Protein AF-A0A7V9N120-F1 (afdb_monomer_lite)

Foldseek 3Di:
DAEDADAPCNCVLQVLKDFPWFDDADAPALEKEAAQVLVLPDPQQDQQHWDDFQVGTGGYGTYIYRPDPCSNYMYDHRVVNCVRVVHDDDQKDKDFDPDPPCQVVVQVVQVVDPVFPKDKFFPVVVVCVVCVVVVVVVVVVVVVVVVVVVVVVVVVVVVVVVVVCVVCVVVVVVVVVVPDDPVVVVVVVVVVVVVVVVVVVVVVVVVVVVVVVVVVVVVVVSVVVVVVVVVVVVVVVVPDPDDDPDDDDDDDDDDDDDDDDDDDTTMMMIGGPD

Sequence (274 aa):
TTMRGVGPKALKVRPELKIVSGRMFQPGRREMVVGILAHAHDRDMKVGDNVAMPDGAWPIVGVFTTGDVLESQVLGDADTVMTATHKKNFNSVLVRLASYNSLATFKNALSANPALAVSVERHNDWYKRFSAGFSGFLTAIAYVIGGILAVGALFGCLNTMYAAVSTRAREIATLRALGFGAFPVAVSVMLEAALLSVAGGIVGRCHRLAAVRWSGAAVRQQHLSSHHFRRRHRSWHRLGVCRRPGGRVGTVHQGRATTCGGCAQGHLIVLGQH

Secondary structure (DSSP, 8-state):
-EEEEE-TTHHHH-TT-EEEEE-PPPTTSS-EEEEHHHHHH-TT-STT-EEEETTEEEEEEEEEE-SSGGGGEEEEEHHHHHHHTT--S-SEEEEE-SSGGGHHHHHHHHHT-TT--EEEEEHHHHHHHHHHHHHHHHHHHHHHHHHHHHHHHHHHHHHHHHHHHHHHHHHHHHHHHTT--SHHHHHHHHHHHHHHHHHHHHHHHHHHHHHHHHHHHHHHHHHHHHHHHHHHHHHHTTS------S--------------------EEEEEE--

Radius of gyration: 31.29 Å; chains: 1; bounding box: 65×63×94 Å

pLDDT: mean 75.54, std 21.49, range [23.08, 97.5]

Structure (mmCIF, N/CA/C/O backbone):
data_AF-A0A7V9N120-F1
#
_entry.id   AF-A0A7V9N120-F1
#
loop_
_atom_site.group_PDB
_atom_site.id
_atom_site.type_symbol
_atom_site.label_atom_id
_atom_site.label_alt_id
_atom_site.label_comp_id
_atom_site.label_asym_id
_atom_site.label_entity_id
_atom_site.label_seq_id
_atom_site.pdbx_PDB_ins_code
_atom_site.Cartn_x
_atom_site.Cartn_y
_atom_site.Cartn_z
_atom_site.occupancy
_atom_site.B_iso_or_equiv
_atom_site.auth_seq_id
_atom_site.auth_comp_id
_atom_site.auth_asym_id
_atom_site.auth_atom_id
_atom_site.pdbx_PDB_model_num
ATOM 1 N N . THR A 1 1 ? 4.554 -4.433 13.855 1.00 69.69 1 THR A N 1
ATOM 2 C CA . THR A 1 1 ? 3.095 -4.627 13.709 1.00 69.69 1 THR A CA 1
ATOM 3 C C . THR A 1 1 ? 2.347 -3.521 14.433 1.00 69.69 1 THR A C 1
ATOM 5 O O . THR A 1 1 ? 2.696 -3.221 15.567 1.00 69.69 1 THR A O 1
ATOM 8 N N . THR A 1 2 ? 1.385 -2.848 13.789 1.00 84.44 2 THR A N 1
ATOM 9 C CA . THR A 1 2 ? 0.614 -1.755 14.421 1.00 84.44 2 THR A CA 1
ATOM 10 C C . THR A 1 2 ? -0.601 -2.293 15.169 1.00 84.44 2 THR A C 1
ATOM 12 O O . THR A 1 2 ? -1.181 -3.304 14.776 1.00 84.44 2 THR A O 1
ATOM 15 N N . MET A 1 3 ? -1.024 -1.593 16.215 1.00 87.38 3 MET A N 1
ATOM 16 C CA . MET A 1 3 ? -2.112 -2.017 17.093 1.00 87.38 3 MET A CA 1
ATOM 17 C C . MET A 1 3 ? -3.314 -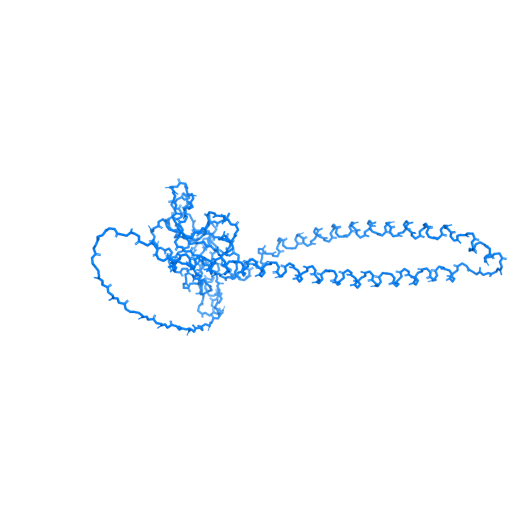1.095 16.980 1.00 87.38 3 MET A C 1
ATOM 19 O O . MET A 1 3 ? -3.168 0.122 16.845 1.00 87.38 3 MET A O 1
ATOM 23 N N . ARG A 1 4 ? -4.508 -1.679 17.057 1.00 89.69 4 ARG A N 1
ATOM 24 C CA . ARG A 1 4 ? -5.765 -0.952 16.952 1.00 89.69 4 ARG A CA 1
ATOM 25 C C . ARG A 1 4 ? -6.767 -1.446 17.987 1.00 89.69 4 ARG A C 1
ATOM 27 O O . ARG A 1 4 ? -7.150 -2.611 17.996 1.00 89.69 4 ARG A O 1
ATOM 34 N N . GLY A 1 5 ? -7.234 -0.514 18.809 1.00 89.69 5 GLY A N 1
ATOM 35 C CA . GLY A 1 5 ? -8.402 -0.707 19.655 1.00 89.69 5 GLY A CA 1
ATOM 36 C C . GLY A 1 5 ? -9.682 -0.658 18.822 1.00 89.69 5 GLY A C 1
ATOM 37 O O . GLY A 1 5 ? -9.858 0.244 17.999 1.00 89.69 5 GLY A O 1
ATOM 38 N N . VAL A 1 6 ? -10.571 -1.627 19.011 1.00 90.06 6 VAL A N 1
ATOM 39 C CA . VAL A 1 6 ? -11.872 -1.699 18.341 1.00 90.06 6 VAL A CA 1
ATOM 40 C C . VAL A 1 6 ? -12.990 -1.866 19.366 1.00 90.06 6 VAL A C 1
ATOM 42 O O . VAL A 1 6 ? -12.862 -2.601 20.339 1.00 90.06 6 VAL A O 1
ATOM 45 N N . GLY A 1 7 ? -14.101 -1.159 19.153 1.00 86.19 7 GLY A N 1
ATOM 46 C CA . GLY A 1 7 ? -15.255 -1.239 20.047 1.00 86.19 7 GLY A CA 1
ATOM 47 C C . GLY A 1 7 ? -16.050 -2.546 19.887 1.00 86.19 7 GLY A C 1
ATOM 48 O O . GLY A 1 7 ? -15.916 -3.246 18.877 1.00 86.19 7 GLY A O 1
ATOM 49 N N . PRO A 1 8 ? -16.984 -2.845 20.807 1.00 80.81 8 PRO A N 1
ATOM 50 C CA . PRO A 1 8 ? -17.733 -4.109 20.836 1.00 80.81 8 PRO A CA 1
ATOM 51 C C . PRO A 1 8 ? -18.615 -4.337 19.597 1.00 80.81 8 PRO A C 1
ATOM 53 O O . PRO A 1 8 ? -18.951 -5.468 19.248 1.00 80.81 8 PRO A O 1
ATOM 56 N N . LYS A 1 9 ? -18.989 -3.265 18.886 1.00 83.00 9 LYS A N 1
ATOM 57 C CA . LYS A 1 9 ? -19.788 -3.329 17.651 1.00 83.00 9 LYS A CA 1
ATOM 58 C C . LYS A 1 9 ? -18.941 -3.481 16.379 1.00 83.00 9 LYS A C 1
ATOM 60 O O . LYS A 1 9 ? -19.512 -3.486 15.291 1.00 83.00 9 LYS A O 1
ATOM 65 N N . ALA A 1 10 ? -17.618 -3.638 16.476 1.00 81.19 10 ALA A N 1
ATOM 66 C CA . ALA A 1 10 ? -16.729 -3.679 15.312 1.00 81.19 10 ALA A CA 1
ATOM 67 C C . ALA A 1 10 ? -17.075 -4.793 14.309 1.00 81.19 10 ALA A C 1
ATOM 69 O O . ALA A 1 10 ? -17.120 -4.525 13.113 1.00 81.19 10 ALA A O 1
ATOM 70 N N . LEU A 1 11 ? -17.422 -5.995 14.783 1.00 80.75 11 LEU A N 1
ATOM 71 C CA . LEU A 1 11 ? -17.878 -7.113 13.938 1.00 80.75 11 LEU A CA 1
ATOM 72 C C . LEU A 1 11 ? -19.181 -6.804 13.185 1.00 80.75 11 LEU A C 1
ATOM 74 O O . LEU A 1 11 ? -19.368 -7.234 12.053 1.00 80.75 11 LEU A O 1
ATOM 78 N N . LYS A 1 12 ? -20.094 -6.042 13.803 1.00 82.25 12 LYS A N 1
ATOM 79 C CA . LYS A 1 12 ? -21.348 -5.627 13.152 1.00 82.25 12 LYS A CA 1
ATOM 80 C C . LYS A 1 12 ? -21.101 -4.551 12.110 1.00 82.25 12 LYS A C 1
ATOM 82 O O . LYS A 1 12 ? -21.822 -4.496 11.120 1.00 82.25 12 LYS A O 1
ATOM 87 N N . VAL A 1 13 ? -20.126 -3.681 12.361 1.00 83.00 13 VAL A N 1
ATOM 88 C CA . VAL A 1 13 ? -19.758 -2.630 11.420 1.00 83.00 13 VAL A CA 1
ATOM 89 C C . VAL A 1 13 ? -18.940 -3.202 10.278 1.00 83.00 13 VAL A C 1
ATOM 91 O O . VAL A 1 13 ? -19.148 -2.706 9.197 1.00 83.00 13 VAL A O 1
ATOM 94 N N . ARG A 1 14 ? -18.097 -4.225 10.461 1.00 82.69 14 ARG A N 1
ATOM 95 C CA . ARG A 1 14 ? -17.240 -4.821 9.416 1.00 82.69 14 ARG A CA 1
ATOM 96 C C . ARG A 1 14 ? -17.524 -6.320 9.234 1.00 82.69 14 ARG A C 1
ATOM 98 O O . ARG A 1 14 ? -16.851 -7.137 9.869 1.00 82.69 14 ARG A O 1
ATOM 105 N N . PRO A 1 15 ? -18.498 -6.707 8.391 1.00 81.25 15 PRO A N 1
ATOM 106 C CA . PRO A 1 15 ? -18.837 -8.114 8.169 1.00 81.25 15 PRO A CA 1
ATOM 107 C C . PRO A 1 15 ? -17.725 -8.905 7.456 1.00 81.25 15 PRO A C 1
ATOM 109 O O . PRO A 1 15 ? -17.753 -10.136 7.445 1.00 81.25 15 PRO A O 1
ATOM 112 N N . GLU A 1 16 ? -16.738 -8.226 6.865 1.00 84.38 16 GLU A N 1
ATOM 113 C CA . GLU A 1 16 ? -15.571 -8.858 6.246 1.00 84.38 16 GLU A CA 1
ATOM 114 C C . GLU A 1 16 ? -14.610 -9.452 7.284 1.00 84.38 16 GLU A C 1
ATOM 116 O O . GLU A 1 16 ? -13.829 -10.340 6.945 1.00 84.38 16 GLU A O 1
ATOM 121 N N . LEU A 1 17 ? -14.670 -8.996 8.544 1.00 88.06 17 LEU A N 1
ATOM 122 C CA . LEU A 1 17 ? -13.816 -9.490 9.620 1.00 88.06 17 LEU A CA 1
ATOM 123 C C . LEU A 1 17 ? -14.245 -10.898 10.031 1.00 88.06 17 LEU A C 1
ATOM 125 O O . LEU A 1 17 ? -15.280 -11.099 10.667 1.00 88.06 17 LEU A O 1
ATOM 129 N N . LYS A 1 18 ? -13.410 -11.881 9.695 1.00 88.50 18 LYS A N 1
ATOM 130 C CA . LYS A 1 18 ? -13.639 -13.298 9.995 1.00 88.50 18 LYS A CA 1
ATOM 131 C C . LYS A 1 18 ? -12.506 -13.851 10.840 1.00 88.50 18 LYS A C 1
ATOM 133 O O . LYS A 1 18 ? -11.336 -13.618 10.554 1.00 88.50 18 LYS A O 1
ATOM 138 N N . ILE A 1 19 ? -12.850 -14.635 11.857 1.00 89.44 19 ILE A N 1
ATOM 139 C CA . ILE A 1 19 ? -11.864 -15.347 12.675 1.00 89.44 19 ILE A CA 1
ATOM 140 C C . ILE A 1 19 ? -11.466 -16.642 11.965 1.00 89.44 19 ILE A C 1
ATOM 142 O O . ILE A 1 19 ? -12.310 -17.473 11.640 1.00 89.44 19 ILE A O 1
ATOM 146 N N . VAL A 1 20 ? -10.168 -16.804 11.717 1.00 87.62 20 VAL A N 1
ATOM 147 C CA . VAL A 1 20 ? -9.568 -17.969 11.047 1.00 87.62 20 VAL A CA 1
ATOM 148 C C . VAL A 1 20 ? -9.111 -19.018 12.062 1.00 87.62 20 VAL A C 1
ATOM 150 O O . VAL A 1 20 ? -9.088 -20.216 11.766 1.00 87.62 20 VAL A O 1
ATOM 153 N N . SER A 1 21 ? -8.684 -18.583 13.249 1.00 85.56 21 SER A N 1
ATOM 154 C CA . SER A 1 21 ? -8.182 -19.459 14.310 1.00 85.56 21 SER A CA 1
ATOM 155 C C . SER A 1 21 ? -8.447 -18.866 15.687 1.00 85.56 21 SER A C 1
ATOM 157 O O . SER A 1 21 ? -8.388 -17.651 15.849 1.00 85.56 21 SER A O 1
ATOM 159 N N . GLY A 1 22 ? -8.673 -19.721 16.684 1.00 89.19 22 GLY A N 1
ATOM 160 C CA . GLY A 1 22 ? -8.945 -19.295 18.055 1.00 89.19 22 GLY A CA 1
ATOM 161 C C . GLY A 1 22 ? -10.328 -18.663 18.202 1.00 89.19 22 GLY A C 1
ATOM 162 O O . GLY A 1 22 ? -11.300 -19.137 17.612 1.00 89.19 22 GLY A O 1
ATOM 163 N N . ARG A 1 23 ? -10.414 -17.607 19.009 1.00 90.19 23 ARG A N 1
ATOM 164 C CA . ARG A 1 23 ? -11.659 -16.887 19.305 1.00 90.19 23 ARG A CA 1
ATOM 165 C C . ARG A 1 23 ? -11.470 -15.380 19.190 1.00 90.19 23 ARG A C 1
ATOM 167 O O . ARG A 1 23 ? -10.347 -14.888 19.151 1.00 90.19 23 ARG A O 1
ATOM 174 N N . MET A 1 24 ? -12.582 -14.651 19.169 1.00 89.31 24 MET A N 1
ATOM 175 C CA . MET A 1 24 ? -12.549 -13.200 19.330 1.00 89.31 24 MET A CA 1
ATOM 176 C C . MET A 1 24 ? -12.128 -12.834 20.764 1.00 89.31 24 MET A C 1
ATOM 178 O O . MET A 1 24 ? -12.425 -13.577 21.711 1.00 89.31 24 MET A O 1
ATOM 182 N N . PHE A 1 25 ? -11.440 -11.700 20.920 1.00 89.69 25 PHE A N 1
ATOM 183 C CA . PHE A 1 25 ? -11.159 -11.123 22.236 1.00 89.69 25 PHE A CA 1
ATOM 184 C C . PHE A 1 25 ? -12.473 -10.773 22.950 1.00 89.69 25 PHE A C 1
ATOM 186 O O . PHE A 1 25 ? -13.484 -10.466 22.310 1.00 89.69 25 PHE A O 1
ATOM 193 N N . GLN A 1 26 ? -12.466 -10.844 24.279 1.00 89.38 26 GLN A N 1
ATOM 194 C CA . GLN A 1 26 ? -13.597 -10.402 25.096 1.00 89.38 26 GLN A CA 1
ATOM 195 C C . GLN A 1 26 ? -13.403 -8.936 25.513 1.00 89.38 26 GLN A C 1
ATOM 197 O O . GLN A 1 26 ? -12.309 -8.593 25.967 1.00 89.38 26 GLN A O 1
ATOM 202 N N . PRO A 1 27 ? -14.435 -8.078 25.395 1.00 87.00 27 PRO A N 1
ATOM 203 C CA . PRO A 1 27 ? -14.363 -6.698 25.873 1.00 87.00 27 PRO A CA 1
ATOM 204 C C . PRO A 1 27 ? -13.964 -6.629 27.352 1.00 87.00 27 PRO A C 1
ATOM 206 O O . PRO A 1 27 ? -14.392 -7.468 28.148 1.00 87.00 27 PRO A O 1
ATOM 209 N N . GLY A 1 28 ? -13.132 -5.651 27.718 1.00 85.25 28 GLY A N 1
ATOM 210 C CA . GLY A 1 28 ? -12.646 -5.473 29.091 1.00 85.25 28 GLY A CA 1
ATOM 211 C C . GLY A 1 28 ? -11.576 -6.470 29.557 1.00 85.25 28 GLY A C 1
ATOM 212 O O . GLY A 1 28 ? -11.096 -6.356 30.684 1.00 85.25 28 GLY A O 1
ATOM 213 N N . ARG A 1 29 ? -11.164 -7.438 28.725 1.00 87.94 29 ARG A N 1
ATOM 214 C CA . ARG A 1 29 ? -10.014 -8.310 29.010 1.00 87.94 29 ARG A CA 1
ATOM 215 C C . ARG A 1 29 ? -8.786 -7.861 28.226 1.00 87.94 29 ARG A C 1
ATOM 217 O O . ARG A 1 29 ? -8.898 -7.389 27.099 1.00 87.94 29 ARG A O 1
ATOM 224 N N . ARG A 1 30 ? -7.605 -8.095 28.802 1.00 91.25 30 ARG A N 1
ATOM 225 C CA . ARG A 1 30 ? -6.289 -7.891 28.170 1.00 91.25 30 ARG A CA 1
ATOM 226 C C . ARG A 1 30 ? -5.996 -8.972 27.125 1.00 91.25 30 ARG A C 1
ATOM 228 O O . ARG A 1 30 ? -5.050 -9.735 27.253 1.00 91.25 30 ARG A O 1
ATOM 235 N N . GLU A 1 31 ? -6.865 -9.105 26.133 1.00 92.31 31 GLU A N 1
ATOM 236 C CA . GLU A 1 31 ? -6.791 -10.135 25.099 1.00 92.31 31 GLU A CA 1
ATOM 237 C C . GLU A 1 31 ? -6.689 -9.495 23.718 1.00 92.31 31 GLU A C 1
ATOM 239 O O . GLU A 1 31 ? -7.308 -8.464 23.448 1.00 92.31 31 GLU A O 1
ATOM 244 N N . MET A 1 32 ? -5.938 -10.138 22.825 1.00 92.56 32 MET A N 1
ATOM 245 C CA . MET A 1 32 ? -5.704 -9.628 21.478 1.00 92.56 32 MET A CA 1
ATOM 246 C C . MET A 1 32 ? -5.956 -10.664 20.392 1.00 92.56 32 MET A C 1
ATOM 248 O O . MET A 1 32 ? -5.822 -11.867 20.598 1.00 92.56 32 MET A O 1
ATOM 252 N N . VAL A 1 33 ? -6.299 -10.193 19.199 1.00 92.94 33 VAL A N 1
ATOM 253 C CA . VAL A 1 33 ? -6.457 -11.019 18.000 1.00 92.94 33 VAL A CA 1
ATOM 254 C C . VAL A 1 33 ? -5.570 -10.438 16.908 1.00 92.94 33 VAL A C 1
ATOM 256 O O . VAL A 1 33 ? -5.583 -9.236 16.657 1.00 92.94 33 VAL A O 1
ATOM 259 N N . VAL A 1 34 ? -4.790 -11.285 16.251 1.00 93.12 34 VAL A N 1
ATOM 260 C CA . VAL A 1 34 ? -3.782 -10.867 15.271 1.00 93.12 34 VAL A CA 1
ATOM 261 C C . VAL A 1 34 ? -4.297 -11.066 13.847 1.00 93.12 34 VAL A C 1
ATOM 263 O O . VAL A 1 34 ? -5.003 -12.031 13.564 1.00 93.12 34 VAL A O 1
ATOM 266 N N . GLY A 1 35 ? -3.974 -10.164 12.926 1.00 91.25 35 GLY A N 1
ATOM 267 C CA . GLY A 1 35 ? -4.312 -10.347 11.517 1.00 91.25 35 GLY A CA 1
ATOM 268 C C . GLY A 1 35 ? -3.454 -11.429 10.847 1.00 91.25 35 GLY A C 1
ATOM 269 O O . GLY A 1 35 ? -2.326 -11.698 11.255 1.00 91.25 35 GLY A O 1
ATOM 270 N N . ILE A 1 36 ? -3.971 -12.076 9.803 1.00 89.19 36 ILE A N 1
ATOM 271 C CA . ILE A 1 36 ? -3.278 -13.198 9.148 1.00 89.19 36 ILE A CA 1
ATOM 272 C C . ILE A 1 36 ? -1.901 -12.828 8.565 1.00 89.19 36 ILE A C 1
ATOM 274 O O . ILE A 1 36 ? -1.001 -13.666 8.589 1.00 89.19 36 ILE A O 1
ATOM 278 N N . LEU A 1 37 ? -1.702 -11.587 8.102 1.00 85.75 37 LEU A N 1
ATOM 279 C CA . LEU A 1 37 ? -0.399 -11.124 7.610 1.00 85.75 37 LEU A CA 1
ATOM 280 C C . LEU A 1 37 ? 0.577 -10.875 8.762 1.00 85.75 37 LEU A C 1
ATOM 282 O O . LEU A 1 37 ? 1.734 -11.273 8.668 1.00 85.75 37 LEU A O 1
ATOM 286 N N . ALA A 1 38 ? 0.113 -10.285 9.867 1.00 85.00 38 ALA A N 1
ATOM 287 C CA . ALA A 1 38 ? 0.928 -10.117 11.071 1.00 85.00 38 ALA A CA 1
ATOM 288 C C . ALA A 1 38 ? 1.336 -11.474 11.676 1.00 85.00 38 ALA A C 1
ATOM 290 O O . ALA A 1 38 ? 2.489 -11.669 12.047 1.00 85.00 38 ALA A O 1
ATOM 291 N N . HIS A 1 39 ? 0.417 -12.442 11.682 1.00 84.50 39 HIS A N 1
ATOM 292 C CA . HIS A 1 39 ? 0.675 -13.819 12.106 1.00 84.50 39 HIS A CA 1
ATOM 293 C C . HIS A 1 39 ? 1.694 -14.546 11.213 1.00 84.50 39 HIS A C 1
ATOM 295 O O . HIS A 1 39 ? 2.428 -15.410 11.687 1.00 84.50 39 HIS A O 1
ATOM 301 N N . ALA A 1 40 ? 1.712 -14.242 9.912 1.00 82.31 40 ALA A N 1
ATOM 302 C CA . ALA A 1 40 ? 2.619 -14.873 8.957 1.00 82.31 40 ALA A CA 1
ATOM 303 C C . ALA A 1 40 ? 4.025 -14.252 8.958 1.00 82.31 40 ALA A C 1
ATOM 305 O O . ALA A 1 40 ? 4.989 -14.946 8.637 1.00 82.31 40 ALA A O 1
ATOM 306 N N . HIS A 1 41 ? 4.134 -12.961 9.276 1.00 79.06 41 HIS A N 1
ATOM 307 C CA . HIS A 1 41 ? 5.392 -12.220 9.217 1.00 79.06 41 HIS A CA 1
ATOM 308 C C . HIS A 1 41 ? 6.255 -12.410 10.473 1.00 79.06 41 HIS A C 1
ATOM 310 O O . HIS A 1 41 ? 7.469 -12.577 10.360 1.00 79.06 41 HIS A O 1
ATOM 316 N N . ASP A 1 42 ? 5.638 -12.433 11.657 1.00 73.75 42 ASP A N 1
ATOM 317 C CA . ASP A 1 42 ? 6.357 -12.448 12.933 1.00 73.75 42 ASP A CA 1
ATOM 318 C C . ASP A 1 42 ? 6.290 -13.830 13.607 1.00 73.75 42 ASP A C 1
ATOM 320 O O . ASP A 1 42 ? 5.248 -14.490 13.635 1.00 73.75 42 ASP A O 1
ATOM 324 N N . ARG A 1 43 ? 7.414 -14.287 14.182 1.00 69.19 43 ARG A N 1
ATOM 325 C CA . ARG A 1 43 ? 7.491 -15.603 14.847 1.00 69.19 43 ARG A CA 1
ATOM 326 C C . ARG A 1 43 ? 6.706 -15.670 16.163 1.00 69.19 43 ARG A C 1
ATOM 328 O O . ARG A 1 43 ? 6.243 -16.765 16.490 1.00 69.19 43 ARG A O 1
ATOM 335 N N . ASP A 1 44 ? 6.513 -14.522 16.814 1.00 79.44 44 ASP A N 1
ATOM 336 C CA . ASP A 1 44 ? 5.948 -14.361 18.167 1.00 79.44 44 ASP A CA 1
ATOM 337 C C . ASP A 1 44 ? 4.515 -13.790 18.149 1.00 79.44 44 ASP A C 1
ATOM 339 O O . ASP A 1 44 ? 4.105 -13.021 19.016 1.00 79.44 44 ASP A O 1
ATOM 343 N N . MET A 1 45 ? 3.759 -14.110 17.096 1.00 82.81 45 MET A N 1
ATOM 344 C CA . MET A 1 45 ? 2.405 -13.599 16.849 1.00 82.81 45 MET A CA 1
ATOM 345 C C . MET A 1 45 ? 1.392 -14.737 16.643 1.00 82.81 45 MET A C 1
ATOM 347 O O . MET A 1 45 ? 0.470 -14.654 15.820 1.00 82.81 45 MET A O 1
ATOM 351 N N . LYS A 1 46 ? 1.570 -15.855 17.352 1.00 86.75 46 LYS A N 1
ATOM 352 C CA . LYS A 1 46 ? 0.677 -17.018 17.287 1.00 86.75 46 LYS A CA 1
ATOM 353 C C . LYS A 1 46 ? -0.343 -16.985 18.414 1.00 86.75 46 LYS A C 1
ATOM 355 O O . LYS A 1 46 ? -0.196 -16.298 19.416 1.00 86.75 46 LYS A O 1
ATOM 360 N N . VAL A 1 47 ? -1.413 -17.758 18.239 1.00 88.19 47 VAL A N 1
ATOM 361 C CA . VAL A 1 47 ? -2.411 -17.940 19.298 1.00 88.19 47 VAL A CA 1
ATOM 362 C C . VAL A 1 47 ? -1.739 -18.613 20.494 1.00 88.19 47 VAL A C 1
ATOM 364 O O . VAL A 1 47 ? -1.203 -19.709 20.346 1.00 88.19 47 VAL A O 1
ATOM 367 N N . GLY A 1 48 ? -1.801 -17.966 21.655 1.00 86.94 48 GLY A N 1
ATOM 368 C CA . GLY A 1 48 ? -1.127 -18.374 22.887 1.00 86.94 48 GLY A CA 1
ATOM 369 C C . GLY A 1 48 ? 0.134 -17.569 23.212 1.00 86.94 48 GLY A C 1
ATOM 370 O O . GLY A 1 48 ? 0.541 -17.572 24.371 1.00 86.94 48 GLY A O 1
ATOM 371 N N . ASP A 1 49 ? 0.708 -16.855 22.242 1.00 89.31 49 ASP A N 1
ATOM 372 C CA . ASP A 1 49 ? 1.831 -15.950 22.494 1.00 89.31 49 ASP A CA 1
ATOM 373 C C . ASP A 1 49 ? 1.333 -14.662 23.163 1.00 89.31 49 ASP A C 1
ATOM 375 O O . ASP A 1 49 ? 0.139 -14.346 23.128 1.00 89.31 49 ASP A O 1
ATOM 379 N N . ASN A 1 50 ? 2.247 -13.901 23.764 1.00 90.19 50 ASN A N 1
ATOM 380 C CA . ASN A 1 50 ? 1.913 -12.647 24.430 1.00 90.19 50 ASN A CA 1
ATOM 381 C C . ASN A 1 50 ? 2.531 -11.451 23.705 1.00 90.19 50 ASN A C 1
ATOM 383 O O . ASN A 1 50 ? 3.720 -11.443 23.399 1.00 90.19 50 ASN A O 1
ATOM 387 N N . VAL A 1 51 ? 1.736 -10.402 23.512 1.00 88.25 51 VAL A N 1
ATOM 388 C CA . VAL A 1 51 ? 2.198 -9.100 23.025 1.00 88.25 51 VAL A CA 1
ATOM 389 C C . VAL A 1 51 ? 2.615 -8.252 24.222 1.00 88.25 51 VAL A C 1
ATOM 391 O O . VAL A 1 51 ? 1.845 -8.090 25.168 1.00 88.25 51 VAL A O 1
ATOM 394 N N . ALA A 1 52 ? 3.823 -7.695 24.188 1.00 88.12 52 ALA A N 1
ATOM 395 C CA . ALA A 1 52 ? 4.285 -6.774 25.219 1.00 88.12 52 ALA A CA 1
ATOM 396 C C . ALA A 1 52 ? 3.547 -5.426 25.116 1.00 88.12 52 ALA A C 1
ATOM 398 O O . ALA A 1 52 ? 3.631 -4.746 24.092 1.00 88.12 52 ALA A O 1
ATOM 399 N N . MET A 1 53 ? 2.843 -5.042 26.183 1.00 88.06 53 MET A N 1
ATOM 400 C CA . MET A 1 53 ? 2.238 -3.719 26.369 1.00 88.06 53 MET A CA 1
ATOM 401 C C . MET A 1 53 ? 2.964 -2.937 27.460 1.00 88.06 53 MET A C 1
ATOM 403 O O . MET A 1 53 ? 3.613 -3.548 28.313 1.00 88.06 53 MET A O 1
ATOM 407 N N . PRO A 1 54 ? 2.784 -1.603 27.513 1.00 86.12 54 PRO A N 1
ATOM 408 C CA . PRO A 1 54 ? 3.261 -0.795 28.633 1.00 86.12 54 PRO A CA 1
ATOM 409 C C . PRO A 1 54 ? 2.737 -1.267 29.999 1.00 86.12 54 PRO A C 1
ATOM 411 O O . PRO A 1 54 ? 3.424 -1.114 31.002 1.00 86.12 54 PRO A O 1
ATOM 414 N N . ASP A 1 55 ? 1.538 -1.858 30.044 1.00 86.44 55 ASP A N 1
ATOM 415 C CA . ASP A 1 55 ? 0.876 -2.313 31.272 1.00 86.44 55 ASP A CA 1
ATOM 416 C C . ASP A 1 55 ? 1.009 -3.827 31.543 1.00 86.44 55 ASP A C 1
ATOM 418 O O . ASP A 1 55 ? 0.414 -4.334 32.499 1.00 86.44 55 ASP A O 1
ATOM 422 N N . GLY A 1 56 ? 1.767 -4.559 30.716 1.00 87.94 56 GLY A N 1
ATOM 423 C CA . GLY A 1 56 ? 2.037 -5.988 30.887 1.00 87.94 56 GLY A CA 1
ATOM 424 C C . GLY A 1 56 ? 1.940 -6.817 29.604 1.00 87.94 56 GLY A C 1
ATOM 425 O O . GLY A 1 56 ? 1.718 -6.313 28.510 1.00 87.94 56 GLY A O 1
ATOM 426 N N . ALA A 1 57 ? 2.117 -8.130 29.720 1.00 90.75 57 ALA A N 1
ATOM 427 C CA . ALA A 1 57 ? 2.030 -9.045 28.583 1.00 90.75 57 ALA A CA 1
ATOM 428 C C . ALA A 1 57 ? 0.565 -9.440 28.308 1.00 90.75 57 ALA A C 1
ATOM 430 O O . ALA A 1 57 ? -0.135 -9.882 29.220 1.00 90.75 57 ALA A O 1
ATOM 431 N N . TRP A 1 58 ? 0.093 -9.270 27.069 1.00 93.69 58 TRP A N 1
ATOM 432 C CA . TRP A 1 58 ? -1.296 -9.539 26.673 1.00 93.69 58 TRP A CA 1
ATOM 433 C C . TRP A 1 58 ? -1.389 -10.765 25.758 1.00 93.69 58 TRP A C 1
ATOM 435 O O . TRP A 1 58 ? -0.800 -10.744 24.675 1.00 93.69 58 TRP A O 1
ATOM 445 N N . PRO A 1 59 ? -2.141 -11.816 26.129 1.00 93.56 59 PRO A N 1
ATOM 446 C CA . PRO A 1 59 ? -2.262 -13.018 25.313 1.00 93.56 59 PRO A CA 1
ATOM 447 C C . PRO A 1 59 ? -3.009 -12.799 23.996 1.00 93.56 59 PRO A C 1
ATOM 449 O O . PRO A 1 59 ? -4.065 -12.158 23.929 1.00 93.56 59 PRO A O 1
ATOM 452 N N . ILE A 1 60 ? -2.498 -13.443 22.951 1.00 93.69 60 ILE A N 1
ATOM 453 C CA . ILE A 1 60 ? -3.136 -13.554 21.644 1.00 93.69 60 ILE A CA 1
ATOM 454 C C . ILE A 1 60 ? -4.108 -14.734 21.669 1.00 93.69 60 ILE A C 1
ATOM 456 O O . ILE A 1 60 ? -3.714 -15.894 21.781 1.00 93.69 60 ILE A O 1
ATOM 460 N N . VAL A 1 61 ? -5.400 -14.457 21.517 1.00 93.50 61 VAL A N 1
ATOM 461 C CA . VAL A 1 61 ? -6.480 -15.453 21.619 1.00 93.50 61 VAL A CA 1
ATOM 462 C C . VAL A 1 61 ? -7.031 -15.907 20.268 1.00 93.50 61 VAL A C 1
ATOM 464 O O . VAL A 1 61 ? -7.784 -16.884 20.204 1.00 93.50 61 VAL A O 1
ATOM 467 N N . GLY A 1 62 ? -6.650 -15.245 19.174 1.00 91.12 62 GLY A N 1
ATOM 468 C CA . GLY A 1 62 ? -7.123 -15.614 17.846 1.00 91.12 62 GLY A CA 1
ATOM 469 C C . GLY A 1 62 ? -6.391 -14.942 16.693 1.00 91.12 62 GLY A C 1
ATOM 470 O O . GLY A 1 62 ? -5.578 -14.039 16.881 1.00 91.12 62 GLY A O 1
ATOM 471 N N . VAL A 1 63 ? -6.719 -15.398 15.484 1.00 92.00 63 VAL A N 1
ATOM 472 C CA . VAL A 1 63 ? -6.244 -14.838 14.215 1.00 92.00 63 VAL A CA 1
ATOM 473 C C . VAL A 1 63 ? -7.437 -14.481 13.339 1.00 92.00 63 VAL A C 1
ATOM 475 O O . VAL A 1 63 ? -8.334 -15.312 13.174 1.00 92.00 63 VAL A O 1
ATOM 478 N N . PHE A 1 64 ? -7.442 -13.287 12.746 1.00 91.75 64 PHE A N 1
ATOM 479 C CA . PHE A 1 64 ? -8.507 -12.813 11.860 1.00 91.75 64 PHE A CA 1
ATOM 480 C C . PHE A 1 64 ? -8.017 -12.526 10.432 1.00 91.75 64 PHE A C 1
ATOM 482 O O . PHE A 1 64 ? -6.830 -12.328 10.180 1.00 91.75 64 PHE A O 1
ATOM 489 N N . THR A 1 65 ? -8.959 -12.498 9.494 1.00 90.75 65 THR A N 1
ATOM 490 C CA . THR A 1 65 ? -8.779 -12.078 8.098 1.00 90.75 65 THR A CA 1
ATOM 491 C C . THR A 1 65 ? -9.862 -11.065 7.741 1.00 90.75 65 THR A C 1
ATOM 493 O O . THR A 1 65 ? -10.987 -11.151 8.240 1.00 90.75 65 THR A O 1
ATOM 496 N N . THR A 1 66 ? -9.504 -10.089 6.914 1.00 86.06 66 THR A N 1
ATOM 497 C CA . THR A 1 66 ? -10.391 -9.008 6.449 1.00 86.06 66 THR A CA 1
ATOM 498 C C . THR A 1 66 ? -10.240 -8.731 4.953 1.00 86.06 66 THR A C 1
ATOM 500 O O . THR A 1 66 ? -11.098 -8.063 4.390 1.00 86.06 66 THR A O 1
ATOM 503 N N . GLY A 1 67 ? -9.176 -9.218 4.301 1.00 82.00 67 GLY A N 1
ATOM 504 C CA . GLY A 1 67 ? -8.863 -8.922 2.898 1.00 82.00 67 GLY A CA 1
ATOM 505 C C . GLY A 1 67 ? -8.388 -7.486 2.635 1.00 82.00 67 GLY A C 1
ATOM 506 O O . GLY A 1 67 ? -8.402 -7.041 1.493 1.00 82.00 67 GLY A O 1
ATOM 507 N N . ASP A 1 68 ? -7.989 -6.760 3.681 1.00 81.69 68 ASP A N 1
ATOM 508 C CA . ASP A 1 68 ? -7.553 -5.357 3.645 1.00 81.69 68 ASP A CA 1
ATOM 509 C C . ASP A 1 68 ? -6.343 -5.166 4.584 1.00 81.69 68 ASP A C 1
ATOM 511 O O . ASP A 1 68 ? -5.965 -6.076 5.323 1.00 81.69 68 ASP A O 1
ATOM 515 N N . VAL A 1 69 ? -5.765 -3.965 4.620 1.00 81.50 69 VAL A N 1
ATOM 516 C CA . VAL A 1 69 ? -4.604 -3.540 5.424 1.00 81.50 69 VAL A CA 1
ATOM 517 C C . VAL A 1 69 ? -4.724 -3.788 6.933 1.00 81.50 69 VAL A C 1
ATOM 519 O O . VAL A 1 69 ? -3.760 -3.617 7.674 1.00 81.50 69 VAL A O 1
ATOM 522 N N . LEU A 1 70 ? -5.900 -4.167 7.431 1.00 85.06 70 LEU A N 1
ATOM 523 C CA . LEU A 1 70 ? -6.089 -4.615 8.812 1.00 85.06 70 LEU A CA 1
ATOM 524 C C . LEU A 1 70 ? -5.405 -5.953 9.099 1.00 85.06 70 LEU A C 1
ATOM 526 O O . LEU A 1 70 ? -5.073 -6.217 10.249 1.00 85.06 70 LEU A O 1
ATOM 530 N N . GLU A 1 71 ? -5.129 -6.773 8.086 1.00 88.12 71 GLU A N 1
ATOM 531 C CA . GLU A 1 71 ? -4.498 -8.083 8.278 1.00 88.12 71 GLU A CA 1
ATOM 532 C C . GLU A 1 71 ? -3.056 -8.006 8.795 1.00 88.12 71 GLU A C 1
ATOM 534 O O . GLU A 1 71 ? -2.543 -8.995 9.318 1.00 88.12 71 GLU A O 1
ATOM 539 N N . SER A 1 72 ? -2.401 -6.850 8.684 1.00 88.12 72 SER A N 1
ATOM 540 C CA . SER A 1 72 ? -1.077 -6.587 9.260 1.00 88.12 72 SER A CA 1
ATOM 541 C C . SER A 1 72 ? -1.139 -5.950 10.656 1.00 88.12 72 SER A C 1
ATOM 543 O O . SER A 1 72 ? -0.119 -5.485 11.166 1.00 88.12 72 SER A O 1
ATOM 545 N N . GLN A 1 73 ? -2.320 -5.902 11.282 1.00 89.75 73 GLN A N 1
ATOM 546 C CA . GLN A 1 73 ? -2.544 -5.235 12.566 1.00 89.75 73 GLN A CA 1
ATOM 547 C C . GLN A 1 73 ? -2.949 -6.227 13.660 1.00 89.75 73 GLN A C 1
ATOM 549 O O . GLN A 1 73 ? -3.468 -7.313 13.390 1.00 89.75 73 GLN A O 1
ATOM 554 N N . VAL A 1 74 ? -2.740 -5.821 14.912 1.00 91.69 74 VAL A N 1
ATOM 555 C CA . VAL A 1 74 ? -3.290 -6.500 16.092 1.00 91.69 74 VAL A CA 1
ATOM 556 C C . VAL A 1 74 ? -4.510 -5.734 16.586 1.00 91.69 74 VAL A C 1
ATOM 558 O O . VAL A 1 74 ? -4.466 -4.509 16.722 1.00 91.69 74 VAL A O 1
ATOM 561 N N . LEU A 1 75 ? -5.596 -6.454 16.846 1.00 91.81 75 LEU A N 1
ATOM 562 C CA . LEU A 1 75 ? -6.847 -5.918 17.361 1.00 91.81 75 LEU A CA 1
ATOM 563 C C . LEU A 1 75 ? -7.012 -6.271 18.835 1.00 91.81 75 LEU A C 1
ATOM 565 O O . LEU A 1 75 ? -6.848 -7.426 19.223 1.00 91.81 75 LEU A O 1
ATOM 569 N N . GLY A 1 76 ? -7.392 -5.280 19.628 1.00 92.25 76 GLY A N 1
ATOM 570 C CA . GLY A 1 76 ? -7.827 -5.456 21.009 1.00 92.25 76 GLY A CA 1
ATOM 571 C C . GLY A 1 76 ? -9.060 -4.616 21.292 1.00 92.25 76 GLY A C 1
ATOM 572 O O . GLY A 1 76 ? -9.523 -3.854 20.438 1.00 92.25 76 GLY A O 1
ATOM 573 N N . ASP A 1 77 ? -9.585 -4.743 22.500 1.00 92.06 77 ASP A N 1
ATOM 574 C CA . ASP A 1 77 ? -10.692 -3.917 22.957 1.00 92.06 77 ASP A CA 1
ATOM 575 C C . ASP A 1 77 ? -10.260 -2.444 23.092 1.00 92.06 77 ASP A C 1
ATOM 577 O O . ASP A 1 77 ? -9.151 -2.134 23.532 1.00 92.06 77 ASP A O 1
ATOM 581 N N . ALA A 1 78 ? -11.101 -1.521 22.619 1.00 91.06 78 ALA A N 1
ATOM 582 C CA . ALA A 1 78 ? -10.706 -0.119 22.502 1.00 91.06 78 ALA A CA 1
ATOM 583 C C . ALA A 1 78 ? -10.411 0.534 23.854 1.00 91.06 78 ALA A C 1
ATOM 585 O O . ALA A 1 78 ? -9.412 1.241 23.968 1.00 91.06 78 ALA A O 1
ATOM 586 N N . ASP A 1 79 ? -11.238 0.268 24.863 1.00 90.06 79 ASP A N 1
ATOM 587 C CA . ASP A 1 79 ? -11.119 0.906 26.171 1.00 90.06 79 ASP A CA 1
ATOM 588 C C . ASP A 1 79 ? -9.862 0.417 26.894 1.00 90.06 79 ASP A C 1
ATOM 590 O O . ASP A 1 79 ? -9.037 1.222 27.325 1.00 90.06 79 ASP A O 1
ATOM 594 N N . THR A 1 80 ? -9.639 -0.899 26.913 1.00 90.69 80 THR A N 1
ATOM 595 C CA . THR A 1 80 ? -8.415 -1.483 27.483 1.00 90.69 80 THR A CA 1
ATOM 596 C C . THR A 1 80 ? -7.148 -1.010 26.766 1.00 90.69 80 THR A C 1
ATOM 598 O O . THR A 1 80 ? -6.177 -0.644 27.430 1.00 90.69 80 THR A O 1
ATOM 601 N N . VAL A 1 81 ? -7.131 -0.969 25.425 1.00 89.88 81 VAL A N 1
ATOM 602 C CA . VAL A 1 81 ? -5.961 -0.492 24.658 1.00 89.88 81 VAL A CA 1
ATOM 603 C C . VAL A 1 81 ? -5.691 0.992 24.918 1.00 89.88 81 VAL A C 1
ATOM 605 O O . VAL A 1 81 ? -4.533 1.399 25.032 1.00 89.88 81 VAL A O 1
ATOM 608 N N . MET A 1 82 ? -6.730 1.819 25.038 1.00 90.69 82 MET A N 1
ATOM 609 C CA . MET A 1 82 ? -6.574 3.235 25.378 1.00 90.69 82 MET A CA 1
ATOM 610 C C . MET A 1 82 ? -5.985 3.419 26.776 1.00 90.69 82 MET A C 1
ATOM 612 O O . MET A 1 82 ? -5.040 4.192 26.929 1.00 90.69 82 MET A O 1
ATOM 616 N N . THR A 1 83 ? -6.467 2.668 27.772 1.00 89.38 83 THR A N 1
ATOM 617 C CA . THR A 1 83 ? -5.914 2.705 29.134 1.00 89.38 83 THR A CA 1
ATOM 618 C C . THR A 1 83 ? -4.440 2.299 29.153 1.00 89.38 83 THR A C 1
ATOM 620 O O . THR A 1 83 ? -3.618 3.023 29.719 1.00 89.38 83 THR A O 1
ATOM 623 N N . ALA A 1 84 ? -4.089 1.200 28.480 1.00 88.31 84 ALA A N 1
ATOM 624 C CA . ALA A 1 84 ? -2.720 0.685 28.418 1.00 88.31 84 ALA A CA 1
ATOM 625 C C . ALA A 1 84 ? -1.747 1.605 27.669 1.00 88.31 84 ALA A C 1
ATOM 627 O O . ALA A 1 84 ? -0.563 1.646 27.984 1.00 88.31 84 ALA A O 1
ATOM 628 N N . THR A 1 85 ? -2.239 2.355 26.679 1.00 87.56 85 THR A N 1
ATOM 629 C CA . THR A 1 85 ? -1.429 3.308 25.897 1.00 87.56 85 THR A CA 1
ATOM 630 C C . THR A 1 85 ? -1.533 4.750 26.396 1.00 87.56 85 THR A C 1
ATOM 632 O O . THR A 1 85 ? -1.004 5.655 25.752 1.00 87.56 85 THR A O 1
ATOM 635 N N . HIS A 1 86 ? -2.218 4.973 27.524 1.00 88.06 86 HIS A N 1
ATOM 636 C CA . HIS A 1 86 ? -2.484 6.290 28.112 1.00 88.06 86 HIS A CA 1
ATOM 637 C C . HIS A 1 86 ? -3.123 7.295 27.135 1.00 88.06 86 HIS A C 1
ATOM 639 O O . HIS A 1 86 ? -2.887 8.502 27.207 1.00 88.06 86 HIS A O 1
ATOM 645 N N . LYS A 1 87 ? -3.960 6.803 26.214 1.00 85.69 87 LYS A N 1
ATOM 646 C CA . LYS A 1 87 ? -4.708 7.628 25.258 1.00 85.69 87 LYS A CA 1
ATOM 647 C C . LYS A 1 87 ? -6.097 7.946 25.796 1.00 85.69 87 LYS A C 1
ATOM 649 O O . LYS A 1 87 ? -6.747 7.091 26.383 1.00 85.69 87 LYS A O 1
ATOM 654 N N . LYS A 1 88 ? -6.553 9.182 25.573 1.00 82.75 88 LYS A N 1
ATOM 655 C CA . LYS A 1 88 ? -7.859 9.675 26.052 1.00 82.75 88 LYS A CA 1
ATOM 656 C C . LYS A 1 88 ? -8.911 9.827 24.948 1.00 82.75 88 LYS A C 1
ATOM 658 O O . LYS A 1 88 ? -10.097 9.827 25.252 1.00 82.75 88 LYS A O 1
ATOM 663 N N . ASN A 1 89 ? -8.484 9.916 23.686 1.00 84.25 89 ASN A N 1
ATOM 664 C CA . ASN A 1 89 ? -9.360 10.214 22.553 1.00 84.25 89 ASN A CA 1
ATOM 665 C C . ASN A 1 89 ? -9.393 9.066 21.538 1.00 84.25 89 ASN A C 1
ATOM 667 O O . ASN A 1 89 ? -8.374 8.426 21.252 1.00 84.25 89 ASN A O 1
ATOM 671 N N . PHE A 1 90 ? -10.560 8.862 20.926 1.00 83.75 90 PHE A N 1
ATOM 672 C CA . PHE A 1 90 ? -10.709 7.991 19.764 1.00 83.75 90 PHE A CA 1
ATOM 673 C C . PHE A 1 90 ? -10.246 8.715 18.497 1.00 83.75 90 PHE A C 1
ATOM 675 O O . PHE A 1 90 ? -10.740 9.788 18.174 1.00 83.75 90 PHE A O 1
ATOM 682 N N . ASN A 1 91 ? -9.355 8.085 17.729 1.00 83.94 91 ASN A N 1
ATOM 683 C CA . ASN A 1 91 ? -8.869 8.648 16.462 1.00 83.94 91 ASN A CA 1
ATOM 684 C C . ASN A 1 91 ? -9.950 8.624 15.359 1.00 83.94 91 ASN A C 1
ATOM 686 O O . ASN A 1 91 ? -10.074 9.528 14.538 1.00 83.94 91 ASN A O 1
ATOM 690 N N . SER A 1 92 ? -10.757 7.561 15.321 1.00 83.50 92 SER A N 1
ATOM 691 C CA . SER A 1 92 ? -11.766 7.379 14.277 1.00 83.50 92 SER A CA 1
ATOM 692 C C . SER A 1 92 ? -12.916 6.506 14.758 1.00 83.50 92 SER A C 1
ATOM 694 O O . SER A 1 92 ? -12.679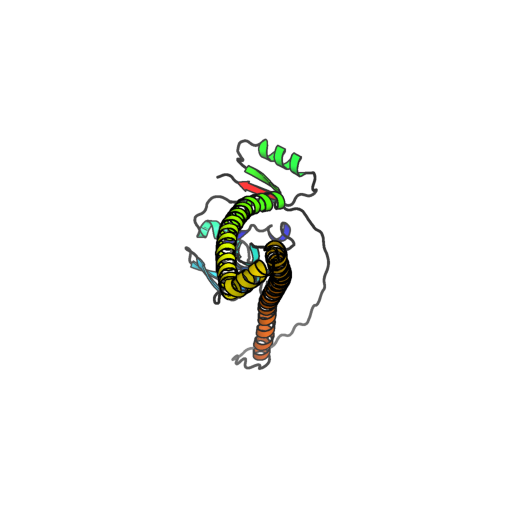 5.439 15.329 1.00 83.50 92 SER A O 1
ATOM 696 N N . VAL A 1 93 ? -14.141 6.896 14.433 1.00 85.94 93 VAL A N 1
ATOM 697 C CA . VAL A 1 93 ? -15.360 6.127 14.672 1.00 85.94 93 VAL A CA 1
ATOM 698 C C . VAL A 1 93 ? -15.892 5.640 13.332 1.00 85.94 93 VAL A C 1
ATOM 700 O O . VAL A 1 93 ? -16.161 6.434 12.439 1.00 85.94 93 VAL A O 1
ATOM 703 N N . LEU A 1 94 ? -16.055 4.327 13.172 1.00 85.38 94 LEU A N 1
ATOM 704 C CA . LEU A 1 94 ? -16.696 3.782 11.978 1.00 85.38 94 LEU A CA 1
ATOM 705 C C . LEU A 1 94 ? -18.180 3.550 12.216 1.00 85.38 94 LEU A C 1
ATOM 707 O O . LEU A 1 94 ? -18.574 2.916 13.195 1.00 85.38 94 LEU A O 1
ATOM 711 N N . VAL A 1 95 ? -18.990 4.018 11.273 1.00 86.19 95 VAL A N 1
ATOM 712 C CA . VAL A 1 95 ? -20.444 3.868 11.294 1.00 86.19 95 VAL A CA 1
ATOM 713 C C . VAL A 1 95 ? -20.883 3.210 9.993 1.00 86.19 95 VAL A C 1
ATOM 715 O O . VAL A 1 95 ? -20.351 3.489 8.920 1.00 86.19 95 VAL A O 1
ATOM 718 N N . ARG A 1 96 ? -21.856 2.306 10.079 1.00 84.81 96 ARG A N 1
ATOM 719 C CA . ARG A 1 96 ? -22.492 1.711 8.905 1.00 84.81 96 ARG A CA 1
ATOM 720 C C . ARG A 1 96 ? -23.822 2.413 8.668 1.00 84.81 96 ARG A C 1
ATOM 722 O O . ARG A 1 96 ? -24.675 2.405 9.553 1.00 84.81 96 ARG A O 1
ATOM 729 N N . LEU A 1 97 ? -23.978 3.021 7.497 1.00 84.06 97 LEU A N 1
ATOM 730 C CA . LEU A 1 97 ? -25.224 3.676 7.106 1.00 84.06 97 LEU A CA 1
ATOM 731 C C . LEU A 1 97 ? -26.251 2.632 6.650 1.00 84.06 97 LEU A C 1
ATOM 733 O O . LEU A 1 97 ? -25.885 1.592 6.104 1.00 84.06 97 LEU A O 1
ATOM 737 N N . ALA A 1 98 ? -27.536 2.919 6.869 1.00 83.62 98 ALA A N 1
ATOM 738 C CA . ALA A 1 98 ? -28.628 2.067 6.395 1.00 83.62 98 ALA A CA 1
ATOM 739 C C . ALA A 1 98 ? -28.811 2.157 4.869 1.00 83.62 98 ALA A C 1
ATOM 741 O O . ALA A 1 98 ? -29.166 1.171 4.232 1.00 83.62 98 ALA A O 1
ATOM 742 N N . SER A 1 99 ? -28.540 3.328 4.283 1.00 80.56 99 SER A N 1
ATOM 743 C CA . SER A 1 99 ? -28.631 3.583 2.845 1.00 80.56 99 SER A CA 1
ATOM 744 C C . SER A 1 99 ? -27.454 4.434 2.369 1.00 80.56 99 SER A C 1
ATOM 746 O O . SER A 1 99 ? -26.876 5.208 3.129 1.00 80.56 99 SER A O 1
ATOM 748 N N . TYR A 1 100 ? -27.100 4.309 1.091 1.00 76.38 100 TYR A N 1
ATOM 749 C CA . TYR A 1 100 ? -26.010 5.069 0.479 1.00 76.38 100 TYR A CA 1
ATOM 750 C C . TYR A 1 100 ? -26.276 6.587 0.473 1.00 76.38 100 TYR A C 1
ATOM 752 O O . TYR A 1 100 ? -25.357 7.381 0.675 1.00 76.38 100 TYR A O 1
ATOM 760 N N . ASN A 1 101 ? -27.540 6.993 0.308 1.00 82.44 101 ASN A N 1
ATOM 761 C CA . ASN A 1 101 ? -27.928 8.400 0.156 1.00 82.44 101 ASN A CA 1
ATOM 762 C C . ASN A 1 101 ? -28.069 9.153 1.489 1.00 82.44 101 ASN A C 1
ATOM 764 O O . ASN A 1 101 ? -28.115 10.380 1.495 1.00 82.44 101 ASN A O 1
ATOM 768 N N . SER A 1 102 ? -28.090 8.457 2.632 1.00 83.44 102 SER A N 1
ATOM 769 C CA . SER A 1 102 ? -28.290 9.092 3.945 1.00 83.44 102 SER A CA 1
ATOM 770 C C . SER A 1 102 ? -27.048 9.814 4.483 1.00 83.44 102 SER A C 1
ATOM 772 O O . SER A 1 102 ? -27.066 10.327 5.600 1.00 83.44 102 SER A O 1
ATOM 774 N N . LEU A 1 103 ? -25.951 9.847 3.719 1.00 83.62 103 LEU A N 1
ATOM 775 C CA . LEU A 1 103 ? -24.701 10.475 4.139 1.00 83.62 103 LEU A CA 1
ATOM 776 C C . LEU A 1 103 ? -24.843 11.982 4.348 1.00 83.62 103 LEU A C 1
ATOM 778 O O . LEU A 1 103 ? -24.336 12.498 5.339 1.00 83.62 103 LEU A O 1
ATOM 782 N N . ALA A 1 104 ? -25.521 12.682 3.434 1.00 84.06 104 ALA A N 1
ATOM 783 C CA . ALA A 1 104 ? -25.673 14.134 3.517 1.00 84.06 104 ALA A CA 1
ATOM 784 C C . ALA A 1 104 ? -26.461 14.532 4.773 1.00 84.06 104 ALA A C 1
ATOM 786 O O . ALA A 1 104 ? -26.021 15.382 5.541 1.00 84.06 104 ALA A O 1
ATOM 787 N N . THR A 1 105 ? -27.571 13.838 5.036 1.00 85.81 105 THR A N 1
ATOM 788 C CA . THR A 1 105 ? -28.388 14.032 6.240 1.00 85.81 105 THR A CA 1
ATOM 789 C C . THR A 1 105 ? -27.592 13.751 7.512 1.00 85.81 105 THR A C 1
ATOM 791 O O . THR A 1 105 ? -27.642 14.536 8.453 1.00 85.81 105 THR A O 1
ATOM 794 N N . PHE A 1 106 ? -26.810 12.666 7.532 1.00 85.94 106 PHE A N 1
ATOM 795 C CA . PHE A 1 106 ? -25.977 12.312 8.681 1.00 85.94 106 PHE A CA 1
ATOM 796 C C . PHE A 1 106 ? -24.861 13.335 8.934 1.00 85.94 106 PHE A C 1
ATOM 798 O O . PHE A 1 106 ? -24.623 13.721 10.076 1.00 85.94 106 PHE A O 1
ATOM 805 N N . LYS A 1 107 ? -24.208 13.818 7.870 1.00 85.69 107 LYS A N 1
ATOM 806 C CA . LYS A 1 107 ? -23.194 14.873 7.956 1.00 85.69 107 LYS A CA 1
ATOM 807 C C . LYS A 1 107 ? -23.791 16.163 8.518 1.00 85.69 107 LYS A C 1
ATOM 809 O O . LYS A 1 107 ? -23.235 16.710 9.461 1.00 85.69 107 LYS A O 1
ATOM 814 N N . ASN A 1 108 ? -24.941 16.597 8.003 1.00 85.25 108 ASN A N 1
ATOM 815 C CA . ASN A 1 108 ? -25.615 17.807 8.479 1.00 85.25 108 ASN A CA 1
ATOM 816 C C . ASN A 1 108 ? -26.038 17.688 9.951 1.00 85.25 108 ASN A C 1
ATOM 818 O O . ASN A 1 108 ? -25.858 18.633 10.710 1.00 85.25 108 ASN A O 1
ATOM 822 N N . ALA A 1 109 ? -26.536 16.521 10.373 1.00 85.25 109 ALA A N 1
ATOM 823 C CA . ALA A 1 109 ? -26.910 16.278 11.766 1.00 85.25 109 ALA A CA 1
ATOM 824 C C . ALA A 1 109 ? -25.710 16.347 12.729 1.00 85.25 109 ALA A C 1
ATOM 826 O O . ALA A 1 109 ? -25.848 16.848 13.841 1.00 85.25 109 ALA A O 1
ATOM 827 N N . LEU A 1 110 ? -24.531 15.875 12.307 1.00 84.25 110 LEU A N 1
ATOM 828 C CA . LEU A 1 110 ? -23.308 15.956 13.112 1.00 84.25 110 LEU A CA 1
ATOM 829 C C . LEU A 1 110 ? -22.706 17.363 13.126 1.00 84.25 110 LEU A C 1
ATOM 831 O O . LEU A 1 110 ? -22.281 17.825 14.178 1.00 84.25 110 LEU A O 1
ATOM 835 N N . SER A 1 111 ? -22.710 18.060 11.988 1.00 80.69 111 SER A N 1
ATOM 836 C CA . SER A 1 111 ? -22.217 19.440 11.895 1.00 80.69 111 SER A CA 1
ATOM 837 C C . SER A 1 111 ? -23.104 20.451 12.628 1.00 80.69 111 SER A C 1
ATOM 839 O O . SER A 1 111 ? -22.640 21.542 12.940 1.00 80.69 111 SER A O 1
ATOM 841 N N . ALA A 1 112 ? -24.358 20.100 12.927 1.00 82.50 112 ALA A N 1
ATOM 842 C CA . ALA A 1 112 ? -25.262 20.935 13.714 1.00 82.50 112 ALA A CA 1
ATOM 843 C C . ALA A 1 112 ? -24.894 21.004 15.207 1.00 82.50 112 ALA A C 1
ATOM 845 O O . ALA A 1 112 ? -25.411 21.872 15.905 1.00 82.50 112 ALA A O 1
ATOM 846 N N . ASN A 1 113 ? -24.028 20.114 15.710 1.00 80.88 113 ASN A N 1
ATOM 847 C CA . ASN A 1 113 ? -23.580 20.130 17.100 1.00 80.88 113 ASN A CA 1
ATOM 848 C C . ASN A 1 113 ? -22.174 20.759 17.209 1.00 80.88 113 ASN A C 1
ATOM 850 O O . ASN A 1 113 ? -21.190 20.095 16.873 1.00 80.88 113 ASN A O 1
ATOM 854 N N . PRO A 1 114 ? -22.043 21.995 17.731 1.00 74.69 114 PRO A N 1
ATOM 855 C CA . PRO A 1 114 ? -20.756 22.688 17.839 1.00 74.69 114 PRO A CA 1
ATOM 856 C C . PRO A 1 114 ? -19.755 22.001 18.776 1.00 74.69 114 PRO A C 1
ATOM 858 O O . PRO A 1 114 ? -18.563 22.283 18.703 1.00 74.69 114 PRO A O 1
ATOM 861 N N . ALA A 1 115 ? -20.215 21.100 19.653 1.00 77.06 115 ALA A N 1
ATOM 862 C CA . ALA A 1 115 ? -19.348 20.344 20.555 1.00 77.06 115 ALA A CA 1
ATOM 863 C C . ALA A 1 115 ? -18.592 19.196 19.853 1.00 77.06 115 ALA A C 1
ATOM 865 O O . ALA A 1 115 ? -17.718 18.578 20.457 1.00 77.06 115 ALA A O 1
ATOM 866 N N . LEU A 1 116 ? -18.929 18.879 18.596 1.00 74.50 116 LEU A N 1
ATOM 867 C CA . LEU A 1 116 ? -18.337 17.786 17.825 1.00 74.50 116 LEU A CA 1
ATOM 868 C C . LEU A 1 116 ? -17.533 18.343 16.641 1.00 74.50 116 LEU A C 1
ATOM 870 O O . LEU A 1 116 ? -18.053 18.502 15.538 1.00 74.50 116 LEU A O 1
ATOM 874 N N . ALA A 1 117 ? -16.233 18.574 16.840 1.00 71.69 117 ALA A N 1
ATOM 875 C CA . ALA A 1 117 ? -15.291 18.849 15.752 1.00 71.69 117 ALA A CA 1
ATOM 876 C C . ALA A 1 117 ? -14.970 17.550 14.983 1.00 71.69 117 ALA A C 1
ATOM 878 O O . ALA A 1 117 ? -13.917 16.932 15.157 1.00 71.69 117 ALA A O 1
ATOM 879 N N . VAL A 1 118 ? -15.920 17.076 14.170 1.00 77.94 118 VAL A N 1
ATOM 880 C CA . VAL A 1 118 ? -15.797 15.808 13.436 1.00 77.94 118 VAL A CA 1
ATOM 881 C C . VAL A 1 118 ? -15.846 16.006 11.925 1.00 77.94 118 VAL A C 1
ATOM 883 O O . VAL A 1 118 ? -16.730 16.678 11.393 1.00 77.94 118 VAL A O 1
ATOM 886 N N . SER A 1 119 ? -14.919 15.365 11.210 1.00 79.88 119 SER A N 1
ATOM 887 C CA . SER A 1 119 ? -14.988 15.257 9.750 1.00 79.88 119 SER A CA 1
ATOM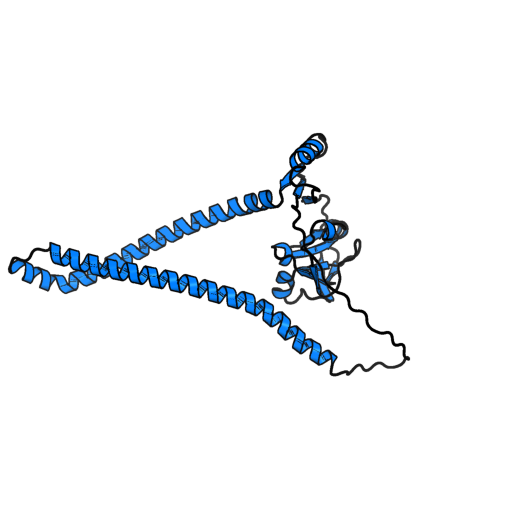 888 C C . SER A 1 119 ? -15.683 13.955 9.372 1.00 79.88 119 SER A C 1
ATOM 890 O O . SER A 1 119 ? -15.266 12.865 9.776 1.00 79.88 119 SER A O 1
ATOM 892 N N . VAL A 1 120 ? -16.761 14.070 8.600 1.00 83.56 120 VAL A N 1
ATOM 893 C CA . VAL A 1 120 ? -17.568 12.936 8.145 1.00 83.56 120 VAL A CA 1
ATOM 894 C C . VAL A 1 120 ? -17.250 12.659 6.682 1.00 83.56 120 VAL A C 1
ATOM 896 O O . VAL A 1 120 ? -17.621 13.438 5.800 1.00 83.56 120 VAL A O 1
ATOM 899 N N . GLU A 1 121 ? -16.596 11.529 6.422 1.00 84.12 121 GLU A N 1
ATOM 900 C CA . GLU A 1 121 ? -16.198 11.105 5.079 1.00 84.12 121 GLU A CA 1
ATOM 901 C C . GLU A 1 121 ? -16.539 9.622 4.842 1.00 84.12 121 GLU A C 1
ATOM 903 O O . GLU A 1 121 ? -16.605 8.799 5.762 1.00 84.12 121 GLU A O 1
ATOM 908 N N . ARG A 1 122 ? -16.757 9.241 3.577 1.00 85.62 122 ARG A N 1
ATOM 909 C CA . ARG A 1 122 ? -16.912 7.821 3.211 1.00 85.62 122 ARG A CA 1
ATOM 910 C C . ARG A 1 122 ? -15.601 7.090 3.407 1.00 85.62 122 ARG A C 1
ATOM 912 O O . ARG A 1 122 ? -14.550 7.619 3.063 1.00 85.62 122 ARG A O 1
ATOM 919 N N . HIS A 1 123 ? -15.669 5.834 3.853 1.00 82.56 123 HIS A N 1
ATOM 920 C CA . HIS A 1 123 ? -14.472 5.011 4.014 1.00 82.56 123 HIS A CA 1
ATOM 921 C C . HIS A 1 123 ? -13.666 4.913 2.709 1.00 82.56 123 HIS A C 1
ATOM 923 O O . HIS A 1 123 ? -12.450 5.079 2.727 1.00 82.56 123 HIS A O 1
ATOM 929 N N . ASN A 1 124 ? -14.353 4.745 1.573 1.00 81.56 124 ASN A N 1
ATOM 930 C CA . ASN A 1 124 ? -13.718 4.690 0.255 1.00 81.56 124 ASN A CA 1
ATOM 931 C C . ASN A 1 124 ? -13.093 6.026 -0.164 1.00 81.56 124 ASN A C 1
ATOM 933 O O . ASN A 1 124 ? -12.017 6.028 -0.755 1.00 81.56 124 ASN A O 1
ATOM 937 N N . ASP A 1 125 ? -13.749 7.150 0.126 1.00 83.94 125 ASP A N 1
ATOM 938 C CA . ASP A 1 125 ? -13.243 8.475 -0.251 1.00 83.94 125 ASP A CA 1
ATOM 939 C C . ASP A 1 125 ? -12.033 8.851 0.615 1.00 83.94 125 ASP A C 1
ATOM 941 O O . ASP A 1 125 ? -11.026 9.322 0.089 1.00 83.94 125 ASP A O 1
ATOM 945 N N . TRP A 1 126 ? -12.079 8.525 1.911 1.00 81.94 126 TRP A N 1
ATOM 946 C CA . TRP A 1 126 ? -10.946 8.653 2.826 1.00 81.94 126 TRP A CA 1
ATOM 947 C C . TRP A 1 126 ? -9.747 7.820 2.355 1.00 81.94 126 TRP A C 1
ATOM 949 O O . TRP A 1 126 ? -8.633 8.334 2.261 1.00 81.94 126 TRP A O 1
ATOM 959 N N . TYR A 1 127 ? -9.976 6.553 1.983 1.00 76.69 127 TYR A N 1
ATOM 960 C CA . TYR A 1 127 ? -8.916 5.672 1.485 1.00 76.69 127 TYR A CA 1
ATOM 961 C C . TYR A 1 127 ? -8.326 6.181 0.166 1.00 76.69 127 TYR A C 1
ATOM 963 O O . TYR A 1 127 ? -7.108 6.215 0.006 1.00 76.69 127 TYR A O 1
ATOM 971 N N . LYS A 1 128 ? -9.172 6.639 -0.768 1.00 81.56 128 LYS A N 1
ATOM 972 C CA . LYS A 1 128 ? -8.723 7.254 -2.024 1.00 81.56 128 LYS A CA 1
ATOM 973 C C . LYS A 1 128 ? -7.897 8.505 -1.769 1.00 81.56 128 LYS A C 1
ATOM 975 O O . LYS A 1 128 ? -6.844 8.636 -2.373 1.00 81.56 128 LYS A O 1
ATOM 980 N N . ARG A 1 129 ? -8.324 9.401 -0.876 1.00 81.56 129 ARG A N 1
ATOM 981 C CA . ARG A 1 129 ? -7.585 10.629 -0.542 1.00 81.56 129 ARG A CA 1
ATOM 982 C C . ARG A 1 129 ? -6.229 10.313 0.087 1.00 81.56 129 ARG A C 1
ATOM 984 O O . ARG A 1 129 ? -5.220 10.877 -0.330 1.00 81.56 129 ARG A O 1
ATOM 991 N N . PHE A 1 130 ? -6.209 9.390 1.049 1.00 76.25 130 PHE A N 1
ATOM 992 C CA . PHE A 1 130 ? -4.985 8.957 1.718 1.00 76.25 130 PHE A CA 1
ATOM 993 C C . PHE A 1 130 ? -4.015 8.279 0.739 1.00 76.25 130 PHE A C 1
ATOM 995 O O . PHE A 1 130 ? -2.832 8.611 0.694 1.00 76.25 130 PHE A O 1
ATOM 1002 N N . SER A 1 131 ? -4.525 7.382 -0.110 1.00 76.19 131 SER A N 1
ATOM 1003 C CA . SER A 1 131 ? -3.718 6.675 -1.104 1.00 76.19 131 SER A CA 1
ATOM 1004 C C . SER A 1 131 ? -3.282 7.571 -2.264 1.00 76.19 131 SER A C 1
ATOM 1006 O O . SER A 1 131 ? -2.178 7.388 -2.768 1.00 76.19 131 SER A O 1
ATOM 1008 N N . ALA A 1 132 ? -4.108 8.516 -2.719 1.00 79.12 132 ALA A N 1
ATOM 1009 C CA . ALA A 1 132 ? -3.827 9.326 -3.904 1.00 79.12 132 ALA A CA 1
ATOM 1010 C C . ALA A 1 132 ? -2.661 10.292 -3.683 1.00 79.12 132 ALA A C 1
ATOM 1012 O O . ALA A 1 132 ? -1.815 10.413 -4.565 1.00 79.12 132 ALA A O 1
ATOM 1013 N N . GLY A 1 133 ? -2.577 10.933 -2.510 1.00 77.19 133 GLY A N 1
ATOM 1014 C CA . GLY A 1 133 ? -1.475 11.852 -2.204 1.00 77.19 133 GLY A CA 1
ATOM 1015 C C . GLY A 1 133 ? -0.117 11.146 -2.225 1.00 77.19 133 GLY A C 1
ATOM 1016 O O . GLY A 1 133 ? 0.803 11.569 -2.922 1.00 77.19 133 GLY A O 1
ATOM 1017 N N . PHE A 1 134 ? -0.017 10.012 -1.527 1.00 80.62 134 PHE A N 1
ATOM 1018 C CA . PHE A 1 134 ? 1.223 9.240 -1.457 1.00 80.62 134 PHE A CA 1
ATOM 1019 C C . PHE A 1 134 ? 1.546 8.520 -2.775 1.00 80.62 134 PHE A C 1
ATOM 1021 O O . PHE A 1 134 ? 2.679 8.568 -3.250 1.00 80.62 134 PHE A O 1
ATOM 1028 N N . SER A 1 135 ? 0.547 7.903 -3.415 1.00 83.75 135 SER A N 1
ATOM 1029 C CA . SER A 1 135 ? 0.733 7.219 -4.700 1.00 83.75 135 SER A CA 1
ATOM 1030 C C . SER A 1 135 ? 1.119 8.189 -5.812 1.00 83.75 135 SER A C 1
ATOM 1032 O O . SER A 1 135 ? 1.954 7.842 -6.644 1.00 83.75 135 SER A O 1
ATOM 1034 N N . GLY A 1 136 ? 0.533 9.389 -5.846 1.00 86.12 136 GLY A N 1
ATOM 1035 C CA . GLY A 1 136 ? 0.869 10.418 -6.829 1.00 86.12 136 GLY A CA 1
ATOM 1036 C C . GLY A 1 136 ? 2.319 10.873 -6.692 1.00 86.12 136 GLY A C 1
ATOM 1037 O O . GLY A 1 136 ? 3.053 10.889 -7.678 1.00 86.12 136 GLY A O 1
ATOM 1038 N N . PHE A 1 137 ? 2.761 11.136 -5.461 1.00 89.25 137 PHE A N 1
ATOM 1039 C CA . PHE A 1 137 ? 4.148 11.492 -5.163 1.00 89.25 137 PHE A CA 1
ATOM 1040 C C . PHE A 1 137 ? 5.142 10.390 -5.562 1.00 89.25 137 PHE A C 1
ATOM 1042 O O . PHE A 1 137 ? 6.113 10.658 -6.270 1.00 89.25 137 PHE A O 1
ATOM 1049 N N . LEU A 1 138 ? 4.874 9.134 -5.183 1.00 91.00 138 LEU A N 1
ATOM 1050 C CA . LEU A 1 138 ? 5.718 8.000 -5.575 1.00 91.00 138 LEU A CA 1
ATOM 1051 C C . LEU A 1 138 ? 5.766 7.809 -7.091 1.00 91.00 138 LEU A C 1
ATOM 1053 O O . LEU A 1 138 ? 6.822 7.511 -7.645 1.00 91.00 138 LEU A O 1
ATOM 1057 N N . THR A 1 139 ? 4.633 8.001 -7.766 1.00 91.12 139 THR A N 1
ATOM 1058 C CA . THR A 1 139 ? 4.551 7.902 -9.226 1.00 91.12 139 THR A CA 1
ATOM 1059 C C . THR A 1 139 ? 5.378 9.000 -9.892 1.00 91.12 139 THR A C 1
ATOM 1061 O O . THR A 1 139 ? 6.109 8.716 -10.837 1.00 91.12 139 THR A O 1
ATOM 1064 N N . ALA A 1 140 ? 5.328 10.232 -9.380 1.00 93.31 140 ALA A N 1
ATOM 1065 C CA . ALA A 1 140 ? 6.132 11.338 -9.891 1.00 93.31 140 ALA A CA 1
ATOM 1066 C C . ALA A 1 140 ? 7.637 11.055 -9.758 1.00 93.31 140 ALA A C 1
ATOM 1068 O O . ALA A 1 140 ? 8.368 11.167 -10.740 1.00 93.31 140 ALA A O 1
ATOM 1069 N N . ILE A 1 141 ? 8.096 10.603 -8.586 1.00 95.62 141 ILE A N 1
ATOM 1070 C CA . ILE A 1 141 ? 9.502 10.216 -8.385 1.00 95.62 141 ILE A CA 1
ATOM 1071 C C . ILE A 1 141 ? 9.890 9.058 -9.305 1.00 95.62 141 ILE A C 1
ATOM 1073 O O . ILE A 1 141 ? 10.953 9.098 -9.924 1.00 95.62 141 ILE A O 1
ATOM 1077 N N . ALA A 1 142 ? 9.031 8.045 -9.435 1.00 93.75 142 ALA A N 1
ATOM 1078 C CA . ALA A 1 142 ? 9.283 6.920 -10.327 1.00 93.75 142 ALA A CA 1
ATOM 1079 C C . ALA A 1 142 ? 9.452 7.374 -11.786 1.00 93.75 142 ALA A C 1
ATOM 1081 O O . ALA A 1 142 ? 10.331 6.864 -12.478 1.00 93.75 142 ALA A O 1
ATOM 1082 N N . TYR A 1 143 ? 8.673 8.360 -12.244 1.00 95.75 143 TYR A N 1
ATOM 1083 C CA . TYR A 1 143 ? 8.843 8.948 -13.573 1.00 95.75 143 TYR A CA 1
ATOM 1084 C C . TYR A 1 143 ? 10.130 9.760 -13.709 1.00 95.75 143 TYR A C 1
ATOM 1086 O O . TYR A 1 143 ? 10.785 9.656 -14.741 1.00 95.75 143 TYR A O 1
ATOM 1094 N N . VAL A 1 144 ? 10.531 10.522 -12.688 1.00 97.50 144 VAL A N 1
ATOM 1095 C CA . VAL A 1 144 ? 11.796 11.277 -12.712 1.00 97.50 144 VAL A CA 1
ATOM 1096 C C . VAL A 1 144 ? 12.993 10.327 -12.785 1.00 97.50 144 VAL A C 1
ATOM 1098 O O . VAL A 1 144 ? 13.834 10.462 -13.671 1.00 97.50 144 VAL A O 1
ATOM 1101 N N . ILE A 1 145 ? 13.044 9.322 -11.905 1.00 97.19 145 ILE A N 1
ATOM 1102 C CA . ILE A 1 145 ? 14.109 8.308 -11.903 1.00 97.19 145 ILE A CA 1
ATOM 1103 C C . ILE A 1 145 ? 14.093 7.526 -13.219 1.00 97.19 145 ILE A C 1
ATOM 1105 O O . ILE A 1 145 ? 15.137 7.338 -13.841 1.00 97.19 145 ILE A O 1
ATOM 1109 N N . GLY A 1 146 ? 12.907 7.110 -13.673 1.00 96.19 146 GLY A N 1
ATOM 1110 C CA . GLY A 1 146 ? 12.732 6.438 -14.956 1.00 96.19 146 GLY A CA 1
ATOM 1111 C C . GLY A 1 146 ? 13.228 7.282 -16.130 1.00 96.19 146 GLY A C 1
ATOM 1112 O O . GLY A 1 146 ? 13.883 6.751 -17.021 1.00 96.19 146 GLY A O 1
ATOM 1113 N N . GLY A 1 147 ? 12.991 8.594 -16.104 1.00 97.12 147 GLY A N 1
ATOM 1114 C CA . GLY A 1 147 ? 13.483 9.539 -17.103 1.00 97.12 147 GLY A CA 1
ATOM 1115 C C . GLY A 1 147 ? 15.007 9.641 -17.116 1.00 97.12 147 GLY A C 1
ATOM 1116 O O . GLY A 1 147 ? 15.613 9.534 -18.178 1.00 97.12 147 GLY A O 1
ATOM 1117 N N . ILE A 1 148 ? 15.643 9.767 -15.948 1.00 97.44 148 ILE A N 1
ATOM 1118 C CA . ILE A 1 148 ? 17.112 9.810 -15.842 1.00 97.44 148 ILE A CA 1
ATOM 1119 C C . ILE A 1 148 ? 17.730 8.504 -16.360 1.00 97.44 148 ILE A C 1
ATOM 1121 O O . ILE A 1 148 ? 18.685 8.535 -17.135 1.00 97.44 148 ILE A O 1
ATOM 1125 N N . LEU A 1 149 ? 17.158 7.353 -15.989 1.00 96.81 149 LEU A N 1
ATOM 1126 C CA . LEU A 1 149 ? 17.605 6.050 -16.486 1.00 96.81 149 LEU A CA 1
ATOM 1127 C C . LEU A 1 149 ? 17.400 5.906 -17.998 1.00 96.81 149 LEU A C 1
ATOM 1129 O O . LEU A 1 149 ? 18.269 5.359 -18.672 1.00 96.81 149 LEU A O 1
ATOM 1133 N N . ALA A 1 150 ? 16.294 6.418 -18.543 1.00 95.06 150 ALA A N 1
ATOM 1134 C CA . ALA A 1 150 ? 16.040 6.410 -19.982 1.00 95.06 150 ALA A CA 1
ATOM 1135 C C . ALA A 1 150 ? 17.073 7.253 -20.745 1.00 95.06 150 ALA A C 1
ATOM 1137 O O . ALA A 1 150 ? 17.592 6.810 -21.768 1.00 95.06 150 ALA A O 1
ATOM 1138 N N . VAL A 1 151 ? 17.427 8.430 -20.223 1.00 96.88 151 VAL A N 1
ATOM 1139 C CA . VAL A 1 151 ? 18.482 9.278 -20.795 1.00 96.88 151 VAL A CA 1
ATOM 1140 C C . VAL A 1 151 ? 19.848 8.587 -20.707 1.00 96.88 151 VAL A C 1
ATOM 1142 O O . VAL A 1 151 ? 20.582 8.554 -21.693 1.00 96.88 151 VAL A O 1
ATOM 1145 N N . GLY A 1 152 ? 20.177 7.968 -19.570 1.00 96.75 152 GLY A N 1
ATOM 1146 C CA . GLY A 1 152 ? 21.410 7.187 -19.419 1.00 96.75 152 GLY A CA 1
ATOM 1147 C C . GLY A 1 152 ? 21.490 6.012 -20.400 1.00 96.75 152 GLY A C 1
ATOM 1148 O O . GLY A 1 152 ? 22.519 5.805 -21.044 1.00 96.75 152 GLY A O 1
ATOM 1149 N N . ALA A 1 153 ? 20.385 5.287 -20.580 1.00 93.00 153 ALA A N 1
ATOM 1150 C CA . ALA A 1 153 ? 20.285 4.213 -21.563 1.00 93.00 153 ALA A CA 1
ATOM 1151 C C . ALA A 1 153 ? 20.465 4.732 -22.997 1.00 93.00 153 ALA A C 1
ATOM 1153 O O . ALA A 1 153 ? 21.155 4.089 -23.787 1.00 93.00 153 ALA A O 1
ATOM 1154 N N . LEU A 1 154 ? 19.914 5.907 -23.325 1.00 93.00 154 LEU A N 1
ATOM 1155 C CA . LEU A 1 154 ? 20.094 6.539 -24.631 1.00 93.00 154 LEU A CA 1
ATOM 1156 C C . LEU A 1 154 ? 21.567 6.864 -24.901 1.00 93.00 154 LEU A C 1
ATOM 1158 O O . LEU A 1 154 ? 22.069 6.517 -25.966 1.00 93.00 154 LEU A O 1
ATOM 1162 N N . PHE A 1 155 ? 22.280 7.462 -23.942 1.00 95.38 155 PHE A N 1
ATOM 1163 C CA . PHE A 1 155 ? 23.717 7.724 -24.089 1.00 95.38 155 PHE A CA 1
ATOM 1164 C C . PHE A 1 155 ? 24.529 6.435 -24.262 1.00 95.38 155 PHE A C 1
ATOM 1166 O O . PHE A 1 155 ? 25.425 6.387 -25.105 1.00 95.38 155 PHE A O 1
ATOM 1173 N N . GLY A 1 156 ? 24.180 5.375 -23.528 1.00 92.94 156 GLY A N 1
ATOM 1174 C CA . GLY A 1 156 ? 24.776 4.051 -23.714 1.00 92.94 156 GLY A CA 1
ATOM 1175 C C . GLY A 1 156 ? 24.546 3.502 -25.125 1.00 92.94 156 GLY A C 1
ATOM 1176 O O . GLY A 1 156 ? 25.498 3.099 -25.793 1.00 92.94 156 GLY A O 1
ATOM 1177 N N . CYS A 1 157 ? 23.304 3.559 -25.613 1.00 89.56 157 CYS A N 1
ATOM 1178 C CA . CYS A 1 157 ? 22.945 3.119 -26.963 1.00 89.56 157 CYS A CA 1
ATOM 1179 C C . CYS A 1 157 ? 23.691 3.926 -28.033 1.00 89.56 157 CYS A C 1
ATOM 1181 O O . CYS A 1 157 ? 24.288 3.344 -28.940 1.00 89.56 157 CYS A O 1
ATOM 1183 N N . LEU A 1 158 ? 23.722 5.255 -27.899 1.00 89.69 158 LEU A N 1
ATOM 1184 C CA . LEU A 1 158 ? 24.449 6.132 -28.812 1.00 89.69 158 LEU A CA 1
ATOM 1185 C C . LEU A 1 158 ? 25.930 5.763 -28.855 1.00 89.69 158 LEU A C 1
ATOM 1187 O O . LEU A 1 158 ? 26.464 5.586 -29.943 1.00 89.69 158 LEU A O 1
ATOM 1191 N N . ASN A 1 159 ? 26.581 5.566 -27.706 1.00 92.88 159 ASN A N 1
ATOM 1192 C CA . ASN A 1 159 ? 27.991 5.174 -27.662 1.00 92.88 159 ASN A CA 1
ATOM 1193 C C . ASN A 1 159 ? 28.252 3.849 -28.401 1.00 92.88 159 ASN A C 1
ATOM 1195 O O . ASN A 1 159 ? 29.196 3.746 -29.185 1.00 92.88 159 ASN A O 1
ATOM 1199 N N . THR A 1 160 ? 27.386 2.847 -28.217 1.00 88.62 160 THR A N 1
ATOM 1200 C CA . THR A 1 160 ? 27.510 1.572 -28.945 1.00 88.62 160 THR A CA 1
ATOM 1201 C C . THR A 1 160 ? 27.289 1.731 -30.450 1.00 88.62 160 THR A C 1
ATOM 1203 O O . THR A 1 160 ? 28.022 1.142 -31.244 1.00 88.62 160 THR A O 1
ATOM 1206 N N . MET A 1 161 ? 26.340 2.576 -30.860 1.00 86.56 161 MET A N 1
ATOM 1207 C CA . MET A 1 161 ? 26.071 2.863 -32.268 1.00 86.56 161 MET A CA 1
ATOM 1208 C C . MET A 1 161 ? 27.231 3.630 -32.914 1.00 86.56 161 MET A C 1
ATOM 1210 O O . MET A 1 161 ? 27.651 3.283 -34.016 1.00 86.56 161 MET A O 1
ATOM 1214 N N . TYR A 1 162 ? 27.809 4.613 -32.217 1.00 87.12 162 TYR A N 1
ATOM 1215 C CA . TYR A 1 162 ? 29.004 5.325 -32.673 1.00 87.12 162 TYR A CA 1
ATOM 1216 C C . TYR A 1 162 ? 30.183 4.370 -32.890 1.00 87.12 162 TYR A C 1
ATOM 1218 O O . TYR A 1 162 ? 30.847 4.456 -33.923 1.00 87.12 162 TYR A O 1
ATOM 1226 N N . ALA A 1 163 ? 30.412 3.425 -31.972 1.00 87.44 163 ALA A N 1
ATOM 1227 C CA . ALA A 1 163 ? 31.442 2.398 -32.133 1.00 87.44 163 ALA A CA 1
ATOM 1228 C C . ALA A 1 163 ? 31.164 1.459 -33.329 1.00 87.44 163 ALA A C 1
ATOM 1230 O O . ALA A 1 163 ? 32.073 1.106 -34.083 1.00 87.44 163 ALA A O 1
ATOM 1231 N N . ALA A 1 164 ? 29.903 1.083 -33.555 1.00 83.25 164 ALA A N 1
ATOM 1232 C CA . ALA A 1 164 ? 29.518 0.254 -34.697 1.00 83.25 164 ALA A CA 1
ATOM 1233 C C . ALA A 1 164 ? 29.713 0.977 -36.045 1.00 83.25 164 ALA A C 1
ATOM 1235 O O . ALA A 1 164 ? 30.137 0.368 -37.025 1.00 83.25 164 ALA A O 1
ATOM 1236 N N . VAL A 1 165 ? 29.453 2.286 -36.101 1.00 81.19 165 VAL A N 1
ATOM 1237 C CA . VAL A 1 165 ? 29.663 3.089 -37.315 1.00 81.19 165 VAL A CA 1
ATOM 1238 C C . VAL A 1 165 ? 31.148 3.355 -37.555 1.00 81.19 165 VAL A C 1
ATOM 1240 O O . VAL A 1 165 ? 31.602 3.266 -38.695 1.00 81.19 165 VAL A O 1
ATOM 1243 N N . SER A 1 166 ? 31.929 3.644 -36.509 1.00 83.38 166 SER A N 1
ATOM 1244 C CA . SER A 1 166 ? 33.358 3.952 -36.656 1.00 83.38 166 SER A CA 1
ATOM 1245 C C . SER A 1 166 ? 34.156 2.770 -37.216 1.00 83.38 166 SER A C 1
ATOM 1247 O O . SER A 1 166 ? 35.049 2.966 -38.040 1.00 83.38 166 SER A O 1
ATOM 1249 N N . THR A 1 167 ? 33.788 1.540 -36.852 1.00 81.69 167 THR A N 1
ATOM 1250 C CA . THR A 1 167 ? 34.412 0.318 -37.387 1.00 81.69 167 THR A CA 1
ATOM 1251 C C . THR A 1 167 ? 34.135 0.107 -38.879 1.00 81.69 167 THR A C 1
ATOM 1253 O O . THR A 1 167 ? 35.017 -0.369 -39.591 1.00 81.69 167 THR A O 1
ATOM 1256 N N . ARG A 1 168 ? 32.972 0.544 -39.386 1.00 81.94 168 ARG A N 1
ATOM 1257 C CA . ARG A 1 168 ? 32.581 0.449 -40.810 1.00 81.94 168 ARG A CA 1
ATOM 1258 C C . ARG A 1 168 ? 32.837 1.728 -41.615 1.00 81.94 168 ARG A C 1
ATOM 1260 O O . ARG A 1 168 ? 32.577 1.777 -42.815 1.00 81.94 168 ARG A O 1
ATOM 1267 N N . ALA A 1 169 ? 33.390 2.770 -40.993 1.00 78.38 169 ALA A N 1
ATOM 1268 C CA . ALA A 1 169 ? 33.606 4.070 -41.630 1.00 78.38 169 ALA A CA 1
ATOM 1269 C C . ALA A 1 169 ? 34.507 3.993 -42.877 1.00 78.38 169 ALA A C 1
ATOM 1271 O O . ALA A 1 169 ? 34.292 4.731 -43.839 1.00 78.38 169 ALA A O 1
ATOM 1272 N N . ARG A 1 170 ? 35.482 3.071 -42.895 1.00 77.12 170 ARG A N 1
ATOM 1273 C CA . ARG A 1 170 ? 36.356 2.834 -44.059 1.00 77.12 170 ARG A CA 1
ATOM 1274 C C . ARG A 1 170 ? 35.600 2.266 -45.262 1.00 77.12 170 ARG A C 1
ATOM 1276 O O . ARG A 1 170 ? 35.842 2.711 -46.376 1.00 77.12 170 ARG A O 1
ATOM 1283 N N . GLU A 1 171 ? 34.662 1.351 -45.035 1.00 78.44 171 GLU A N 1
ATOM 1284 C CA . GLU A 1 171 ? 33.810 0.772 -46.086 1.00 78.44 171 GLU A CA 1
ATOM 1285 C C . GLU A 1 171 ? 32.839 1.820 -46.656 1.00 78.44 171 GLU A C 1
ATOM 1287 O O . GLU A 1 171 ? 32.596 1.884 -47.857 1.00 78.44 171 GLU A O 1
ATOM 1292 N N . ILE A 1 172 ? 32.330 2.715 -45.805 1.00 75.69 172 ILE A N 1
ATOM 1293 C CA . ILE A 1 172 ? 31.469 3.828 -46.230 1.00 75.69 172 ILE A CA 1
ATOM 1294 C C . ILE A 1 172 ? 32.266 4.852 -47.057 1.00 75.69 172 ILE A C 1
ATOM 1296 O O . ILE A 1 172 ? 31.752 5.399 -48.035 1.00 75.69 172 ILE A O 1
ATOM 1300 N N . ALA A 1 173 ? 33.526 5.107 -46.693 1.00 77.62 173 ALA A N 1
ATOM 1301 C CA . ALA A 1 173 ? 34.403 6.013 -47.431 1.00 77.62 173 ALA A CA 1
ATOM 1302 C C . ALA A 1 173 ? 34.742 5.483 -48.836 1.00 77.62 173 ALA A C 1
ATOM 1304 O O . ALA A 1 173 ? 34.715 6.256 -49.794 1.00 77.62 173 ALA A O 1
ATOM 1305 N N . THR A 1 174 ? 34.992 4.177 -48.988 1.00 79.50 174 THR A N 1
ATOM 1306 C CA . THR A 1 174 ? 35.238 3.564 -50.306 1.00 79.50 174 THR A CA 1
ATOM 1307 C C . THR A 1 174 ? 33.976 3.533 -51.169 1.00 79.50 174 THR A C 1
ATOM 1309 O O . THR A 1 174 ? 34.045 3.852 -52.353 1.00 79.50 174 THR A O 1
ATOM 1312 N N . LEU A 1 175 ? 32.803 3.259 -50.588 1.00 75.31 175 LEU A N 1
ATOM 1313 C CA . LEU A 1 175 ? 31.520 3.322 -51.303 1.00 75.31 175 LEU A CA 1
ATOM 1314 C C . LEU A 1 175 ? 31.181 4.741 -51.788 1.00 75.31 175 LEU A C 1
ATOM 1316 O O . LEU A 1 175 ? 30.679 4.908 -52.900 1.00 75.31 175 LEU A O 1
ATOM 1320 N N . ARG A 1 176 ? 31.508 5.776 -51.003 1.00 76.62 176 ARG A N 1
ATOM 1321 C CA . ARG A 1 176 ? 31.367 7.178 -51.437 1.00 76.62 176 ARG A CA 1
ATOM 1322 C C . ARG A 1 176 ? 32.329 7.551 -52.558 1.00 76.62 176 ARG A C 1
ATOM 1324 O O . ARG A 1 176 ? 31.941 8.322 -53.431 1.00 76.62 176 ARG A O 1
ATOM 1331 N N . ALA A 1 177 ? 33.544 6.999 -52.567 1.00 80.38 177 ALA A N 1
ATOM 1332 C CA . ALA A 1 177 ? 34.485 7.189 -53.673 1.00 80.38 177 ALA A CA 1
ATOM 1333 C C . ALA A 1 177 ? 33.966 6.581 -54.993 1.00 80.38 177 ALA A C 1
ATOM 1335 O O . ALA A 1 177 ? 34.300 7.075 -56.064 1.00 80.38 177 ALA A O 1
ATOM 1336 N N . LEU A 1 178 ? 33.098 5.565 -54.912 1.00 79.50 178 LEU A N 1
ATOM 1337 C CA . LEU A 1 178 ? 32.403 4.947 -56.050 1.00 79.50 178 LEU A CA 1
ATOM 1338 C C . LEU A 1 178 ? 31.077 5.644 -56.424 1.00 79.50 178 LEU A C 1
ATOM 1340 O O . LEU A 1 178 ? 30.380 5.184 -57.324 1.00 79.50 178 LEU A O 1
ATOM 1344 N N . GLY A 1 179 ? 30.717 6.747 -55.755 1.00 80.44 179 GLY A N 1
ATOM 1345 C CA . GLY A 1 179 ? 29.535 7.556 -56.077 1.00 80.44 179 GLY A CA 1
ATOM 1346 C C . GLY A 1 179 ? 28.257 7.212 -55.302 1.00 80.44 179 GLY A C 1
ATOM 1347 O O . GLY A 1 179 ? 27.222 7.833 -55.540 1.00 80.44 179 GLY A O 1
ATOM 1348 N N . PHE A 1 180 ? 28.295 6.277 -54.347 1.00 74.38 180 PHE A N 1
ATOM 1349 C CA . PHE A 1 180 ? 27.134 5.992 -53.497 1.00 74.38 180 PHE A CA 1
ATOM 1350 C C . PHE A 1 180 ? 26.944 7.063 -52.408 1.00 74.38 180 PHE A C 1
ATOM 1352 O O . PHE A 1 180 ? 27.895 7.512 -51.768 1.00 74.38 180 PHE A O 1
ATOM 1359 N N . GLY A 1 181 ? 25.69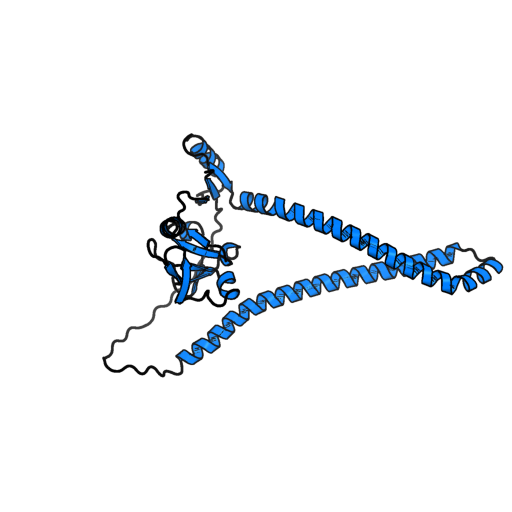4 7.474 -52.173 1.00 74.69 181 GLY A N 1
ATOM 1360 C CA . GLY A 1 181 ? 25.344 8.456 -51.141 1.00 74.69 181 GLY A CA 1
ATOM 1361 C C . GLY A 1 181 ? 25.445 7.899 -49.712 1.00 74.69 181 GLY A C 1
ATOM 1362 O O . GLY A 1 181 ? 25.308 6.703 -49.487 1.00 74.69 181 GLY A O 1
ATOM 1363 N N . ALA A 1 182 ? 25.631 8.772 -48.715 1.00 72.69 182 ALA A N 1
ATOM 1364 C CA . ALA A 1 182 ? 25.673 8.385 -47.292 1.00 72.69 182 ALA A CA 1
ATOM 1365 C C . ALA A 1 182 ? 24.285 8.059 -46.692 1.00 72.69 182 ALA A C 1
ATOM 1367 O O . ALA A 1 182 ? 24.181 7.488 -45.607 1.00 72.69 182 ALA A O 1
ATOM 1368 N N . PHE A 1 183 ? 23.214 8.430 -47.395 1.00 77.75 183 PHE A N 1
ATOM 1369 C CA . PHE A 1 183 ? 21.835 8.328 -46.922 1.00 77.75 183 PHE A CA 1
ATOM 1370 C C . PHE A 1 183 ? 21.313 6.880 -46.791 1.00 77.75 183 PHE A C 1
ATOM 1372 O O . PHE A 1 183 ? 20.775 6.557 -45.733 1.00 77.75 183 PHE A O 1
ATOM 1379 N N . PRO A 1 184 ? 21.513 5.965 -47.766 1.00 78.50 184 PRO A N 1
ATOM 1380 C CA . PRO A 1 184 ? 21.047 4.577 -47.652 1.00 78.50 184 PRO A CA 1
ATOM 1381 C C . PRO A 1 184 ? 21.670 3.825 -46.469 1.00 78.50 184 PRO A C 1
ATOM 1383 O O . PRO A 1 184 ? 21.003 3.022 -45.821 1.00 78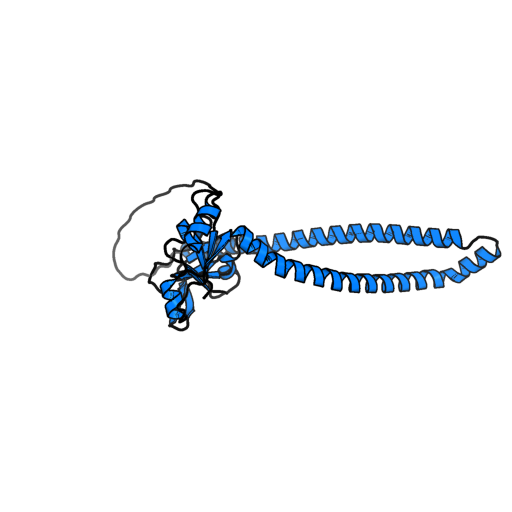.50 184 PRO A O 1
ATOM 1386 N N . VAL A 1 185 ? 22.931 4.129 -46.142 1.00 75.69 185 VAL A N 1
ATOM 1387 C CA . VAL A 1 185 ? 23.630 3.536 -44.993 1.00 75.69 185 VAL A CA 1
ATOM 1388 C C . VAL A 1 185 ? 22.994 3.995 -43.680 1.00 75.69 185 VAL A C 1
ATOM 1390 O O . VAL A 1 185 ? 22.695 3.169 -42.822 1.00 75.69 185 VAL A O 1
ATOM 1393 N N . ALA A 1 186 ? 22.721 5.295 -43.538 1.00 77.81 186 ALA A N 1
ATOM 1394 C CA . ALA A 1 186 ? 22.052 5.829 -42.353 1.00 77.81 186 ALA A CA 1
ATOM 1395 C C . ALA A 1 186 ? 20.646 5.228 -42.163 1.00 77.81 186 ALA A C 1
ATOM 1397 O O . ALA A 1 186 ? 20.283 4.853 -41.049 1.00 77.81 186 ALA A O 1
ATOM 1398 N N . VAL A 1 187 ? 19.885 5.069 -43.253 1.00 85.06 187 VAL A N 1
ATOM 1399 C CA . VAL A 1 187 ? 18.546 4.454 -43.226 1.00 85.06 187 VAL A CA 1
ATOM 1400 C C . VAL A 1 187 ? 18.609 2.978 -42.819 1.00 85.06 187 VAL A C 1
ATOM 1402 O O . VAL A 1 187 ? 17.801 2.546 -41.999 1.00 85.06 187 VAL A O 1
ATOM 1405 N N . SER A 1 188 ? 19.583 2.214 -43.326 1.00 83.69 188 SER A N 1
ATOM 1406 C CA . SER A 1 188 ? 19.771 0.807 -42.942 1.00 83.69 188 SER A CA 1
ATOM 1407 C C . SER A 1 188 ? 20.025 0.653 -41.441 1.00 83.69 188 SER A C 1
ATOM 1409 O O . SER A 1 188 ? 19.423 -0.208 -40.802 1.00 83.69 188 SER A O 1
ATOM 1411 N N . VAL A 1 189 ? 20.875 1.505 -40.861 1.00 81.25 189 VAL A N 1
ATOM 1412 C CA . VAL A 1 189 ? 21.183 1.452 -39.422 1.00 81.25 189 VAL A CA 1
ATOM 1413 C C . VAL A 1 189 ? 19.991 1.917 -38.579 1.00 81.25 189 VAL A C 1
ATOM 1415 O O . VAL A 1 189 ? 19.714 1.335 -37.532 1.00 81.25 189 VAL A O 1
ATOM 1418 N N . MET A 1 190 ? 19.235 2.921 -39.037 1.00 84.12 190 MET A N 1
ATOM 1419 C CA . MET A 1 190 ? 17.993 3.331 -38.370 1.00 84.12 190 MET A CA 1
ATOM 1420 C C . MET A 1 190 ? 16.944 2.214 -38.354 1.00 84.12 190 MET A C 1
ATOM 1422 O O . MET A 1 190 ? 16.277 2.026 -37.338 1.00 84.12 190 MET A O 1
ATOM 1426 N N . LEU A 1 191 ? 16.814 1.452 -39.445 1.00 89.62 191 LEU A N 1
ATOM 1427 C CA . LEU A 1 191 ? 15.922 0.292 -39.512 1.00 89.62 191 LEU A CA 1
ATOM 1428 C C . LEU A 1 191 ? 16.363 -0.826 -38.564 1.00 89.62 191 LEU A C 1
ATOM 1430 O O . LEU A 1 191 ? 15.533 -1.374 -37.841 1.00 89.62 191 LEU A O 1
ATOM 1434 N N . GLU A 1 192 ? 17.658 -1.133 -38.512 1.00 86.69 192 GLU A N 1
ATOM 1435 C CA . GLU A 1 192 ? 18.206 -2.123 -37.580 1.00 86.69 192 GLU A CA 1
ATOM 1436 C C . GLU A 1 192 ? 17.958 -1.716 -36.118 1.00 86.69 192 GLU A C 1
ATOM 1438 O O . GLU A 1 192 ? 17.434 -2.502 -35.324 1.00 86.69 192 GLU A O 1
ATOM 1443 N N . ALA A 1 193 ? 18.229 -0.453 -35.776 1.00 86.75 193 ALA A N 1
ATOM 1444 C CA . ALA A 1 193 ? 17.966 0.095 -34.448 1.00 86.75 193 ALA A CA 1
ATOM 1445 C C . ALA A 1 193 ? 16.469 0.084 -34.094 1.00 86.75 193 ALA A C 1
ATOM 1447 O O . ALA A 1 193 ? 16.104 -0.228 -32.956 1.00 86.75 193 ALA A O 1
ATOM 1448 N N . ALA A 1 194 ? 15.587 0.380 -35.053 1.00 90.31 194 ALA A N 1
ATOM 1449 C CA . ALA A 1 194 ? 14.141 0.320 -34.856 1.00 90.31 194 ALA A CA 1
ATOM 1450 C C . ALA A 1 194 ? 13.666 -1.115 -34.575 1.00 90.31 194 ALA A C 1
ATOM 1452 O O . ALA A 1 194 ? 12.900 -1.333 -33.635 1.00 90.31 194 ALA A O 1
ATOM 1453 N N . LEU A 1 195 ? 14.164 -2.102 -35.327 1.00 93.81 195 LEU A N 1
ATOM 1454 C CA . LEU A 1 195 ? 13.848 -3.516 -35.108 1.00 93.81 195 LEU A CA 1
ATOM 1455 C C . LEU A 1 195 ? 14.334 -3.998 -33.735 1.00 93.81 195 LEU A C 1
ATOM 1457 O O . LEU A 1 195 ? 13.570 -4.629 -33.001 1.00 93.81 195 LEU A O 1
ATOM 1461 N N . LEU A 1 196 ? 15.562 -3.641 -33.346 1.00 90.19 196 LEU A N 1
ATOM 1462 C CA . LEU A 1 196 ? 16.105 -3.947 -32.019 1.00 90.19 196 LEU A CA 1
ATOM 1463 C C . LEU A 1 196 ? 15.303 -3.270 -30.898 1.00 90.19 196 LEU A C 1
ATOM 1465 O O . LEU A 1 196 ? 15.058 -3.888 -29.862 1.00 90.19 196 LEU A O 1
ATOM 1469 N N . SER A 1 197 ? 14.831 -2.040 -31.112 1.00 90.19 197 SER A N 1
ATOM 1470 C CA . SER A 1 197 ? 13.994 -1.314 -30.145 1.00 90.19 197 SER A CA 1
ATOM 1471 C C . SER A 1 197 ? 12.636 -1.988 -29.944 1.00 90.19 197 SER A C 1
ATOM 1473 O O . SER A 1 197 ? 12.185 -2.154 -28.808 1.00 90.19 197 SER A O 1
ATOM 1475 N N . VAL A 1 198 ? 11.994 -2.432 -31.031 1.00 94.88 198 VAL A N 1
ATOM 1476 C CA . VAL A 1 198 ? 10.726 -3.177 -30.967 1.00 94.88 198 VAL A CA 1
ATOM 1477 C C . VAL A 1 198 ? 10.924 -4.518 -30.260 1.00 94.88 198 VAL A C 1
ATOM 1479 O O . VAL A 1 198 ? 10.165 -4.843 -29.343 1.00 94.88 198 VAL A O 1
ATOM 1482 N N . ALA A 1 199 ? 11.969 -5.270 -30.618 1.00 94.94 199 ALA A N 1
ATOM 1483 C CA . ALA A 1 199 ? 12.300 -6.534 -29.965 1.00 94.94 199 ALA A CA 1
ATOM 1484 C C . ALA A 1 199 ? 12.581 -6.341 -28.463 1.00 94.94 199 ALA A C 1
ATOM 1486 O O . ALA A 1 199 ? 12.019 -7.055 -27.631 1.00 94.94 199 ALA A O 1
ATOM 1487 N N . GLY A 1 200 ? 13.370 -5.325 -28.100 1.00 92.75 200 GLY A N 1
ATOM 1488 C CA . GLY A 1 200 ? 13.649 -4.962 -26.711 1.00 92.75 200 GLY A CA 1
ATOM 1489 C C . GLY A 1 200 ? 12.387 -4.586 -25.929 1.00 92.75 200 GLY A C 1
ATOM 1490 O O . GLY A 1 200 ? 12.211 -5.029 -24.793 1.00 92.75 200 GLY A O 1
ATOM 1491 N N . GLY A 1 201 ? 11.458 -3.847 -26.545 1.00 93.31 201 GLY A N 1
ATOM 1492 C CA . GLY A 1 201 ? 10.163 -3.512 -25.949 1.00 93.31 201 GLY A CA 1
ATOM 1493 C C . GLY A 1 201 ? 9.293 -4.743 -25.666 1.00 93.31 201 GLY A C 1
ATOM 1494 O O . GLY A 1 201 ? 8.697 -4.849 -24.588 1.00 93.31 201 GLY A O 1
ATOM 1495 N N . ILE A 1 202 ? 9.257 -5.704 -26.596 1.00 96.31 202 ILE A N 1
ATOM 1496 C CA . ILE A 1 202 ? 8.541 -6.977 -26.421 1.00 96.31 202 ILE A CA 1
ATOM 1497 C C . ILE A 1 202 ? 9.170 -7.783 -25.280 1.00 96.31 202 ILE A C 1
ATOM 1499 O O . ILE A 1 202 ? 8.459 -8.191 -24.358 1.00 96.31 202 ILE A O 1
ATOM 1503 N N . VAL A 1 203 ? 10.496 -7.950 -25.287 1.00 95.62 203 VAL A N 1
ATOM 1504 C CA . VAL A 1 203 ? 11.231 -8.676 -24.237 1.00 95.62 203 VAL A CA 1
ATOM 1505 C C . VAL A 1 203 ? 11.020 -8.025 -22.870 1.00 95.62 203 VAL A C 1
ATOM 1507 O O . VAL A 1 203 ? 10.710 -8.723 -21.904 1.00 95.62 203 VAL A O 1
ATOM 1510 N N . GLY A 1 204 ? 11.087 -6.695 -22.778 1.00 92.62 204 GLY A N 1
ATOM 1511 C CA . GLY A 1 204 ? 10.832 -5.958 -21.540 1.00 92.62 204 GLY A CA 1
ATOM 1512 C C . GLY A 1 204 ? 9.409 -6.161 -21.012 1.00 92.62 204 GLY A C 1
ATOM 1513 O O . GLY A 1 204 ? 9.209 -6.406 -19.818 1.00 92.62 204 GLY A O 1
ATOM 1514 N N . ARG A 1 205 ? 8.400 -6.139 -21.894 1.00 92.94 205 ARG A N 1
ATOM 1515 C CA . ARG A 1 205 ? 7.003 -6.401 -21.514 1.00 92.94 205 ARG A CA 1
ATOM 1516 C C . ARG A 1 205 ? 6.805 -7.842 -21.041 1.00 92.94 205 ARG A C 1
ATOM 1518 O O . ARG A 1 205 ? 6.143 -8.059 -20.024 1.00 92.94 205 ARG A O 1
ATOM 1525 N N . CYS A 1 206 ? 7.397 -8.811 -21.734 1.00 94.62 206 CYS A N 1
ATOM 1526 C CA . CYS A 1 206 ? 7.378 -10.219 -21.339 1.00 94.62 206 CYS A CA 1
ATOM 1527 C C . CYS A 1 206 ? 8.058 -10.432 -19.983 1.00 94.62 206 CYS A C 1
ATOM 1529 O O . CYS A 1 206 ? 7.479 -11.078 -19.109 1.00 94.62 206 CYS A O 1
ATOM 1531 N N . HIS A 1 207 ? 9.230 -9.830 -19.767 1.00 94.00 207 HIS A N 1
ATOM 1532 C CA . HIS A 1 207 ? 9.949 -9.905 -18.500 1.00 94.00 207 HIS A CA 1
ATOM 1533 C C . HIS A 1 207 ? 9.123 -9.319 -17.346 1.00 94.00 207 HIS A C 1
ATOM 1535 O O . HIS A 1 207 ? 8.973 -9.965 -16.309 1.00 94.00 207 HIS A O 1
ATOM 1541 N N . ARG A 1 208 ? 8.482 -8.155 -17.545 1.00 92.25 208 ARG A N 1
ATOM 1542 C CA . ARG A 1 208 ? 7.571 -7.555 -16.555 1.00 92.25 208 ARG A CA 1
ATOM 1543 C C . ARG A 1 208 ? 6.409 -8.484 -16.198 1.00 92.25 208 ARG A C 1
ATOM 1545 O O . ARG A 1 208 ? 6.094 -8.641 -15.021 1.00 92.25 208 ARG A O 1
ATOM 1552 N N . LEU A 1 209 ? 5.758 -9.096 -17.189 1.00 90.62 209 LEU A N 1
ATOM 1553 C CA . LEU A 1 209 ? 4.641 -10.018 -16.946 1.00 90.62 209 LEU A CA 1
ATOM 1554 C C . LEU A 1 209 ? 5.094 -11.291 -16.219 1.00 90.62 209 LEU A C 1
ATOM 1556 O O . LEU A 1 209 ? 4.398 -11.754 -15.313 1.00 90.62 209 LEU A O 1
ATOM 1560 N N . ALA A 1 210 ? 6.262 -11.828 -16.576 1.00 89.94 210 ALA A N 1
ATOM 1561 C CA . ALA A 1 210 ? 6.855 -12.980 -15.904 1.00 89.94 210 ALA A CA 1
ATOM 1562 C C . ALA A 1 210 ? 7.199 -12.664 -14.441 1.00 89.94 210 ALA A C 1
ATOM 1564 O O . ALA A 1 210 ? 6.836 -13.432 -13.551 1.00 89.94 210 ALA A O 1
ATOM 1565 N N . ALA A 1 211 ? 7.806 -11.503 -14.178 1.00 87.44 211 ALA A N 1
ATOM 1566 C CA . ALA A 1 211 ? 8.124 -11.045 -12.828 1.00 87.44 211 ALA A CA 1
ATOM 1567 C C . ALA A 1 211 ? 6.859 -10.897 -11.966 1.00 87.44 211 ALA A C 1
ATOM 1569 O O . ALA A 1 211 ? 6.792 -11.439 -10.865 1.00 87.44 211 ALA A O 1
ATOM 1570 N N . VAL A 1 212 ? 5.808 -10.258 -12.495 1.00 87.75 212 VAL A N 1
ATOM 1571 C CA . VAL A 1 212 ? 4.521 -10.119 -11.789 1.00 87.75 212 VAL A CA 1
ATOM 1572 C C . VAL A 1 212 ? 3.896 -11.485 -11.495 1.00 87.75 212 VAL A C 1
ATOM 1574 O O . VAL A 1 212 ? 3.384 -11.712 -10.396 1.00 87.75 212 VAL A O 1
ATOM 1577 N N . ARG A 1 213 ? 3.952 -12.422 -12.451 1.00 84.69 213 ARG A N 1
ATOM 1578 C CA . ARG A 1 213 ? 3.446 -13.786 -12.253 1.00 84.69 213 ARG A CA 1
ATOM 1579 C C . ARG A 1 213 ? 4.224 -14.520 -11.160 1.00 84.69 213 ARG A C 1
ATOM 1581 O O . ARG A 1 213 ? 3.603 -15.190 -10.338 1.00 84.69 213 ARG A O 1
ATOM 1588 N N . TRP A 1 214 ? 5.548 -14.382 -11.142 1.00 78.12 214 TRP A N 1
ATOM 1589 C CA . TRP A 1 214 ? 6.419 -15.018 -10.158 1.00 78.12 214 TRP A CA 1
ATOM 1590 C C . TRP A 1 214 ? 6.181 -14.471 -8.746 1.00 78.12 214 TRP A C 1
ATOM 1592 O O . TRP A 1 214 ? 5.952 -15.249 -7.821 1.00 78.12 214 TRP A O 1
ATOM 1602 N N . SER A 1 215 ? 6.089 -13.148 -8.583 1.00 72.50 215 SER A N 1
ATOM 1603 C CA . SER A 1 215 ? 5.723 -12.533 -7.299 1.00 72.50 215 SER A CA 1
ATOM 1604 C C . SER A 1 215 ? 4.324 -12.958 -6.834 1.00 72.50 215 SER A C 1
ATOM 1606 O O . SER A 1 215 ? 4.131 -13.285 -5.664 1.00 72.50 215 SER A O 1
ATOM 1608 N N . GLY A 1 216 ? 3.347 -13.035 -7.746 1.00 67.56 216 GLY A N 1
ATOM 1609 C CA . GLY A 1 216 ? 2.002 -13.524 -7.428 1.00 67.56 216 GLY A CA 1
ATOM 1610 C C . GLY A 1 216 ? 1.961 -15.001 -7.013 1.00 67.56 216 GLY A C 1
ATOM 1611 O O . GLY A 1 216 ? 1.131 -15.388 -6.188 1.00 67.56 216 GLY A O 1
ATOM 1612 N N . ALA A 1 217 ? 2.856 -15.834 -7.552 1.00 63.12 217 ALA A N 1
ATOM 1613 C CA . ALA A 1 217 ? 3.027 -17.217 -7.117 1.00 63.12 217 ALA A CA 1
ATOM 1614 C C . ALA A 1 217 ? 3.683 -17.292 -5.730 1.00 63.12 217 ALA A C 1
ATOM 1616 O O . ALA A 1 217 ? 3.179 -18.017 -4.874 1.00 63.12 217 ALA A O 1
ATOM 1617 N N . ALA A 1 218 ? 4.717 -16.486 -5.468 1.00 59.53 218 ALA A N 1
ATOM 1618 C CA . ALA A 1 218 ? 5.401 -16.434 -4.174 1.00 59.53 218 ALA A CA 1
ATOM 1619 C C . ALA A 1 218 ? 4.450 -16.059 -3.020 1.00 59.53 218 ALA A C 1
ATOM 1621 O O . ALA A 1 218 ? 4.408 -16.748 -1.998 1.00 59.53 218 ALA A O 1
ATOM 1622 N N . VAL A 1 219 ? 3.602 -15.042 -3.218 1.00 58.94 219 VAL A N 1
ATOM 1623 C CA . VAL A 1 219 ? 2.573 -14.641 -2.237 1.00 58.94 219 VAL A CA 1
ATOM 1624 C C . VAL A 1 219 ? 1.550 -15.765 -2.009 1.00 58.94 219 VAL A C 1
ATOM 1626 O O . VAL A 1 219 ? 1.153 -16.051 -0.878 1.00 58.94 219 VAL A O 1
ATOM 1629 N N . ARG A 1 220 ? 1.155 -16.480 -3.071 1.00 56.47 220 ARG A N 1
ATOM 1630 C CA . ARG A 1 220 ? 0.238 -17.631 -2.970 1.00 56.47 220 ARG A CA 1
ATOM 1631 C C . ARG A 1 220 ? 0.871 -18.810 -2.221 1.00 56.47 220 ARG A C 1
ATOM 1633 O O . ARG A 1 220 ? 0.176 -19.551 -1.528 1.00 56.47 220 ARG A O 1
ATOM 1640 N N . GLN A 1 221 ? 2.186 -18.968 -2.326 1.00 50.72 221 GLN A N 1
ATOM 1641 C CA . GLN A 1 221 ? 2.945 -20.039 -1.685 1.00 50.72 221 GLN A CA 1
ATOM 1642 C C . GLN A 1 221 ? 3.129 -19.804 -0.179 1.00 50.72 221 GLN A C 1
ATOM 1644 O O . GLN A 1 221 ? 3.042 -20.763 0.585 1.00 50.72 221 GLN A O 1
ATOM 1649 N N . GLN A 1 222 ? 3.261 -18.547 0.268 1.00 52.19 222 GLN A N 1
ATOM 1650 C CA . GLN A 1 222 ? 3.169 -18.185 1.693 1.00 52.19 222 GLN A CA 1
ATOM 1651 C C . GLN A 1 222 ? 1.793 -18.539 2.276 1.00 52.19 222 GLN A C 1
ATOM 1653 O O . GLN A 1 222 ? 1.698 -19.101 3.368 1.00 52.19 222 GLN A O 1
ATOM 1658 N N . HIS A 1 223 ? 0.721 -18.309 1.513 1.00 47.47 223 HIS A N 1
ATOM 1659 C CA . HIS A 1 223 ? -0.617 -18.712 1.938 1.00 47.47 223 HIS A CA 1
ATOM 1660 C C . HIS A 1 223 ? -0.755 -20.248 2.037 1.00 47.47 223 HIS A C 1
ATOM 1662 O O . HIS A 1 223 ? -1.360 -20.747 2.987 1.00 47.47 223 HIS A O 1
ATOM 1668 N N . LEU A 1 224 ? -0.172 -21.025 1.115 1.00 47.66 224 LEU A N 1
ATOM 1669 C CA . LEU A 1 224 ? -0.240 -22.498 1.118 1.00 47.66 224 LEU A CA 1
ATOM 1670 C C . LEU A 1 224 ? 0.695 -23.168 2.142 1.00 47.66 224 LEU A C 1
ATOM 1672 O O . LEU A 1 224 ? 0.327 -24.198 2.717 1.00 47.66 224 LEU A O 1
ATOM 1676 N N . SER A 1 225 ? 1.865 -22.595 2.439 1.00 43.97 225 SER A N 1
ATOM 1677 C CA . SER A 1 225 ? 2.783 -23.147 3.448 1.00 43.97 225 SER A CA 1
ATOM 1678 C C . SER A 1 225 ? 2.178 -23.094 4.859 1.00 43.97 225 SER A C 1
ATOM 1680 O O . SER A 1 225 ? 2.343 -24.040 5.636 1.00 43.97 225 SER A O 1
ATOM 1682 N N . SER A 1 226 ? 1.357 -22.075 5.148 1.00 47.22 226 SER A N 1
ATOM 1683 C CA . SER A 1 226 ? 0.566 -21.991 6.385 1.00 47.22 226 SER A CA 1
ATOM 1684 C C . SER A 1 226 ? -0.434 -23.156 6.536 1.00 47.22 226 SER A C 1
ATOM 1686 O O . SER A 1 226 ? -0.676 -23.647 7.644 1.00 47.22 226 SER A O 1
ATOM 1688 N N . HIS A 1 227 ? -0.964 -23.687 5.425 1.00 47.41 227 HIS A N 1
ATOM 1689 C CA . HIS A 1 227 ? -1.852 -24.855 5.428 1.00 47.41 227 HIS A CA 1
ATOM 1690 C C . HIS A 1 227 ? -1.092 -26.185 5.547 1.00 47.41 227 HIS A C 1
ATOM 1692 O O . HIS A 1 227 ? -1.587 -27.116 6.191 1.00 47.41 227 HIS A O 1
ATOM 1698 N N . HIS A 1 228 ? 0.118 -26.291 4.991 1.00 41.88 228 HIS A N 1
ATOM 1699 C CA . HIS A 1 228 ? 0.945 -27.492 5.148 1.00 41.88 228 HIS A CA 1
ATOM 1700 C C . HIS A 1 228 ? 1.541 -27.630 6.557 1.00 41.88 228 HIS A C 1
ATOM 1702 O O . HIS A 1 228 ? 1.567 -28.747 7.085 1.00 41.88 228 HIS A O 1
ATOM 1708 N N . PHE A 1 229 ? 1.894 -26.525 7.227 1.00 42.62 229 PHE A N 1
ATOM 1709 C CA . PHE A 1 229 ? 2.255 -26.555 8.650 1.00 42.62 229 PHE A CA 1
ATOM 1710 C C . PHE A 1 229 ? 1.079 -27.039 9.520 1.00 42.62 229 PHE A C 1
ATOM 1712 O O . PHE A 1 229 ? 1.263 -27.902 10.381 1.00 42.62 229 PHE A O 1
ATOM 1719 N N . ARG A 1 230 ? -0.165 -26.619 9.215 1.00 47.91 230 ARG A N 1
ATOM 1720 C CA . ARG A 1 230 ? -1.382 -27.147 9.873 1.00 47.91 230 ARG A CA 1
ATOM 1721 C C . ARG A 1 230 ? -1.563 -28.659 9.703 1.00 47.91 230 ARG A C 1
ATOM 1723 O O . ARG A 1 230 ? -2.071 -29.300 10.621 1.00 47.91 230 ARG A O 1
ATOM 1730 N N . ARG A 1 231 ? -1.160 -29.256 8.571 1.00 42.16 231 ARG A N 1
ATOM 1731 C CA . ARG A 1 231 ? -1.246 -30.719 8.377 1.00 42.16 231 ARG A CA 1
ATOM 1732 C C . ARG A 1 231 ? -0.185 -31.483 9.169 1.00 42.16 231 ARG A C 1
ATOM 1734 O O . ARG A 1 231 ? -0.530 -32.504 9.761 1.00 42.16 231 ARG A O 1
ATOM 1741 N N . ARG A 1 232 ? 1.055 -30.984 9.262 1.00 34.66 232 ARG A N 1
ATOM 1742 C CA . ARG A 1 232 ? 2.078 -31.614 10.119 1.00 34.66 232 ARG A CA 1
ATOM 1743 C C . ARG A 1 232 ? 1.728 -31.488 11.602 1.00 34.66 232 ARG A C 1
ATOM 1745 O O . ARG A 1 232 ? 1.774 -32.498 12.296 1.00 34.66 232 ARG A O 1
ATOM 1752 N N . HIS A 1 233 ? 1.261 -30.329 12.069 1.00 37.88 233 HIS A N 1
ATOM 1753 C CA . HIS A 1 233 ? 0.898 -30.137 13.483 1.00 37.88 233 HIS A CA 1
ATOM 1754 C C . HIS A 1 233 ? -0.355 -30.932 13.912 1.00 37.88 233 HIS A C 1
ATOM 1756 O O . HIS A 1 233 ? -0.463 -31.348 15.064 1.00 37.88 233 HIS A O 1
ATOM 1762 N N . ARG A 1 234 ? -1.286 -31.236 12.988 1.00 38.59 234 ARG A N 1
ATOM 1763 C CA . ARG A 1 234 ? -2.408 -32.165 13.252 1.00 38.59 234 ARG A CA 1
ATOM 1764 C C . ARG A 1 234 ? -1.992 -33.634 13.364 1.00 38.59 234 ARG A C 1
ATOM 1766 O O . ARG A 1 234 ? -2.754 -34.410 13.934 1.00 38.59 234 ARG A O 1
ATOM 1773 N N . SER A 1 235 ? -0.832 -34.028 12.831 1.00 33.84 235 SER A N 1
ATOM 1774 C CA . SER A 1 235 ? -0.345 -35.412 12.954 1.00 33.84 235 SER A CA 1
ATOM 1775 C C . SER A 1 235 ? 0.233 -35.709 14.343 1.00 33.84 235 SER A C 1
ATOM 1777 O O . SER A 1 235 ? 0.033 -36.806 14.855 1.00 33.84 235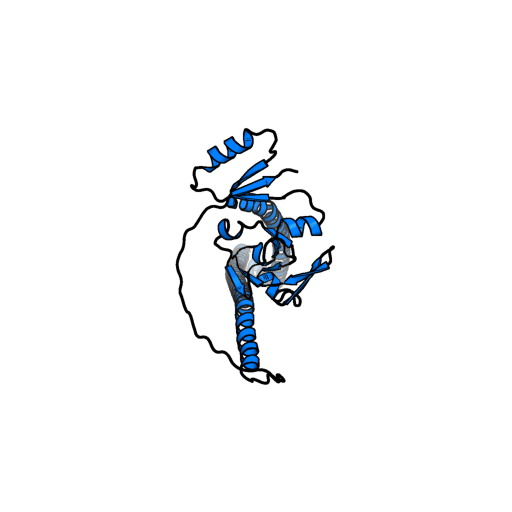 SER A O 1
ATOM 1779 N N . TRP A 1 236 ? 0.809 -34.707 15.018 1.00 34.56 236 TRP A N 1
ATOM 1780 C CA . TRP A 1 236 ? 1.311 -34.846 16.393 1.00 34.56 236 TRP A CA 1
ATOM 1781 C C . TRP A 1 236 ? 0.192 -34.936 17.437 1.00 34.56 236 TRP A C 1
ATOM 1783 O O . TRP A 1 236 ? 0.371 -35.569 18.467 1.00 34.56 236 TRP A O 1
ATOM 1793 N N . HIS A 1 237 ? -1.002 -34.411 17.142 1.00 41.00 237 HIS A N 1
ATOM 1794 C CA . HIS A 1 237 ? -2.193 -34.653 17.967 1.00 41.00 237 HIS A CA 1
ATOM 1795 C C . HIS A 1 237 ? -2.873 -36.011 17.703 1.00 41.00 237 HIS A C 1
ATOM 1797 O O . HIS A 1 237 ? -3.788 -36.371 18.440 1.00 41.00 237 HIS A O 1
ATOM 1803 N N . ARG A 1 238 ? -2.461 -36.768 16.669 1.00 38.78 238 ARG A N 1
ATOM 1804 C CA . ARG A 1 238 ? -2.959 -38.135 16.405 1.00 38.78 238 ARG A CA 1
ATOM 1805 C C . ARG A 1 238 ? -2.076 -39.237 16.983 1.00 38.78 238 ARG A C 1
ATOM 1807 O O . ARG A 1 238 ? -2.573 -40.343 17.163 1.00 38.78 238 ARG A O 1
ATOM 1814 N N . LEU A 1 239 ? -0.821 -38.953 17.316 1.00 37.78 239 LEU A N 1
ATOM 1815 C CA . LEU A 1 239 ? 0.007 -39.850 18.121 1.00 37.78 239 LEU A CA 1
ATOM 1816 C C . LEU A 1 239 ? -0.204 -39.485 19.591 1.00 37.78 239 LEU A C 1
ATOM 1818 O O . LEU A 1 239 ? 0.537 -38.713 20.191 1.00 37.78 239 LEU A O 1
ATOM 1822 N N . GLY A 1 240 ? -1.320 -39.983 20.123 1.00 36.56 240 GLY A N 1
ATOM 1823 C CA . GLY A 1 240 ? -1.768 -39.753 21.487 1.00 36.56 240 GLY A CA 1
ATOM 1824 C C . GLY A 1 240 ? -0.804 -40.323 22.522 1.00 36.56 240 GLY A C 1
ATOM 1825 O O . GLY A 1 240 ? -0.972 -41.449 22.973 1.00 36.56 240 GLY A O 1
ATOM 1826 N N . VAL A 1 241 ? 0.142 -39.503 22.972 1.00 32.34 241 VAL A N 1
ATOM 1827 C CA . VAL A 1 241 ? 0.818 -39.693 24.259 1.00 32.34 241 VAL A CA 1
ATOM 1828 C C . VAL A 1 241 ? 0.370 -38.566 25.179 1.00 32.34 241 VAL A C 1
ATOM 1830 O O . VAL A 1 241 ? 1.040 -37.555 25.360 1.00 32.34 241 VAL A O 1
ATOM 1833 N N . CYS A 1 242 ? -0.831 -38.728 25.734 1.00 27.98 242 CYS A N 1
ATOM 1834 C CA . CYS A 1 242 ? -1.316 -37.916 26.840 1.00 27.98 242 CYS A CA 1
ATOM 1835 C C . CYS A 1 242 ? -1.187 -38.765 28.107 1.00 27.98 242 CYS A C 1
ATOM 1837 O O . CYS A 1 242 ? -2.057 -39.574 28.423 1.00 27.98 242 CYS A O 1
ATOM 1839 N N . ARG A 1 243 ? -0.062 -38.625 28.813 1.00 26.03 243 ARG A N 1
ATOM 1840 C CA . ARG A 1 243 ? 0.105 -39.191 30.154 1.00 26.03 243 ARG A CA 1
ATOM 1841 C C . ARG A 1 243 ? -0.637 -38.262 31.123 1.00 26.03 243 ARG A C 1
ATOM 1843 O O . ARG A 1 243 ? -0.131 -37.199 31.464 1.00 26.03 243 ARG A O 1
ATOM 1850 N N . ARG A 1 244 ? -1.854 -38.636 31.525 1.00 26.80 244 ARG A N 1
ATOM 1851 C CA . ARG A 1 244 ? -2.573 -38.034 32.663 1.00 26.80 244 ARG A CA 1
ATOM 1852 C C . ARG A 1 244 ? -2.613 -39.043 33.815 1.00 26.80 244 ARG A C 1
ATOM 1854 O O . ARG A 1 244 ? -3.098 -40.152 33.594 1.00 26.80 244 ARG A O 1
ATOM 1861 N N . PRO A 1 245 ? -2.165 -38.691 35.031 1.00 27.50 245 PRO A N 1
ATOM 1862 C CA . PRO A 1 245 ? -2.509 -39.440 36.228 1.00 27.50 245 PRO A CA 1
ATOM 1863 C C . PRO A 1 245 ? -3.913 -39.025 36.703 1.00 27.50 245 PRO A C 1
ATOM 1865 O O . PRO A 1 245 ? -4.125 -37.872 37.056 1.00 27.50 245 PRO A O 1
ATOM 1868 N N . GLY A 1 246 ? -4.844 -39.985 36.712 1.00 30.41 246 GLY A N 1
ATOM 1869 C CA . GLY A 1 246 ? -6.038 -40.002 37.573 1.00 30.41 246 GLY A CA 1
ATOM 1870 C C . GLY A 1 246 ? -7.266 -39.178 37.148 1.00 30.41 246 GLY A C 1
ATOM 1871 O O . GLY A 1 246 ? -7.243 -37.954 37.168 1.00 30.41 246 GLY A O 1
ATOM 1872 N N . GLY A 1 247 ? -8.392 -39.864 36.889 1.00 26.30 247 GLY A N 1
ATOM 1873 C CA . GLY A 1 247 ? -9.752 -39.292 36.976 1.00 26.30 247 GLY A CA 1
ATOM 1874 C C . GLY A 1 247 ? -10.657 -39.520 35.752 1.00 26.30 247 GLY A C 1
ATOM 1875 O O . GLY A 1 247 ? -10.263 -39.239 34.630 1.00 26.30 247 GLY A O 1
ATOM 1876 N N . ARG A 1 248 ? -11.867 -40.052 35.979 1.00 25.72 248 ARG A N 1
ATOM 1877 C CA . ARG A 1 248 ? -12.781 -40.726 35.026 1.00 25.72 248 ARG A CA 1
ATOM 1878 C C . ARG A 1 248 ? -13.614 -39.818 34.092 1.00 25.72 248 ARG A C 1
ATOM 1880 O O . ARG A 1 248 ? -14.108 -38.783 34.509 1.00 25.72 248 ARG A O 1
ATOM 1887 N N . VAL A 1 249 ? -13.793 -40.340 32.867 1.00 29.39 249 VAL A N 1
ATOM 1888 C CA . VAL A 1 249 ? -14.963 -40.452 31.948 1.00 29.39 249 VAL A CA 1
ATOM 1889 C C . VAL A 1 249 ? -16.056 -39.363 31.900 1.00 29.39 249 VAL A C 1
ATOM 1891 O O . VAL A 1 249 ? -16.746 -39.115 32.879 1.00 29.39 249 VAL A O 1
ATOM 1894 N N . GLY A 1 250 ? -16.336 -38.884 30.674 1.00 23.58 250 GLY A N 1
ATOM 1895 C CA . GLY A 1 250 ? -17.613 -38.279 30.258 1.00 23.58 250 GLY A CA 1
ATOM 1896 C C . GLY A 1 250 ? -17.608 -37.809 28.790 1.00 23.58 250 GLY A C 1
ATOM 1897 O O . GLY A 1 250 ? -16.914 -36.859 28.443 1.00 23.58 250 GLY A O 1
ATOM 1898 N N . THR A 1 251 ? -18.352 -38.494 27.919 1.00 27.27 251 THR A N 1
ATOM 1899 C CA . THR A 1 251 ? -18.526 -38.272 26.463 1.00 27.27 251 THR A CA 1
ATOM 1900 C C . THR A 1 251 ? -19.645 -37.281 26.133 1.00 27.27 251 THR A C 1
ATOM 1902 O O . THR A 1 251 ? -20.721 -37.473 26.682 1.00 27.27 251 THR A O 1
ATOM 1905 N N . VAL A 1 252 ? -19.481 -36.370 25.153 1.00 26.27 252 VAL A N 1
ATOM 1906 C CA . VAL A 1 252 ? -20.597 -35.822 24.331 1.00 26.27 252 VAL A CA 1
ATOM 1907 C C . VAL A 1 252 ? -20.147 -35.450 22.901 1.00 26.27 252 VAL A C 1
ATOM 1909 O O . VAL A 1 252 ? -19.051 -34.944 22.668 1.00 26.27 252 VAL A O 1
ATOM 1912 N N . HIS A 1 253 ? -21.050 -35.755 21.965 1.00 23.44 253 HIS A N 1
ATOM 1913 C CA . HIS A 1 253 ? -21.025 -35.726 20.501 1.00 23.44 253 HIS A CA 1
ATOM 1914 C C . HIS A 1 253 ? -21.177 -34.344 19.814 1.00 23.44 253 HIS A C 1
ATOM 1916 O O . HIS A 1 253 ? -21.802 -33.433 20.339 1.00 23.44 253 HIS A O 1
ATOM 1922 N N . GLN A 1 254 ? -20.635 -34.293 18.582 1.00 29.77 254 GLN A N 1
ATOM 1923 C CA . GLN A 1 254 ? -21.070 -33.652 17.314 1.00 29.77 254 GLN A CA 1
ATOM 1924 C C . GLN A 1 254 ? -22.036 -32.444 17.275 1.00 29.77 254 GLN A C 1
ATOM 1926 O O . GLN A 1 254 ? -23.135 -32.480 17.808 1.00 29.77 254 GLN A O 1
ATOM 1931 N N . GLY A 1 255 ? -21.729 -31.494 16.373 1.00 23.58 255 GLY A N 1
ATOM 1932 C CA . GLY A 1 255 ? -22.729 -30.611 15.750 1.00 23.58 255 GLY A CA 1
ATOM 1933 C C . GLY A 1 255 ? -22.174 -29.713 14.631 1.00 23.58 255 GLY A C 1
ATOM 1934 O O . GLY A 1 255 ? -21.457 -28.757 14.901 1.00 23.58 255 GLY A O 1
ATOM 1935 N N . ARG A 1 256 ? -22.492 -30.041 13.369 1.00 23.08 256 ARG A N 1
ATOM 1936 C CA . ARG A 1 256 ? -22.285 -29.253 12.128 1.00 23.08 256 ARG A CA 1
ATOM 1937 C C . ARG A 1 256 ? -23.302 -28.102 12.024 1.00 23.08 256 ARG A C 1
ATOM 1939 O O . ARG A 1 256 ? -24.433 -28.315 12.433 1.00 23.08 256 ARG A O 1
ATOM 1946 N N . ALA A 1 257 ? -22.951 -27.010 11.327 1.00 24.17 257 ALA A N 1
ATOM 1947 C CA . ALA A 1 257 ? -23.797 -26.289 10.342 1.00 24.17 257 ALA A CA 1
ATOM 1948 C C . ALA A 1 257 ? -23.071 -25.007 9.856 1.00 24.17 257 ALA A C 1
ATOM 1950 O O . ALA A 1 257 ? -22.658 -24.199 10.677 1.00 24.17 257 ALA A O 1
ATOM 1951 N N . THR A 1 258 ? -22.605 -24.919 8.605 1.00 23.45 258 THR A N 1
ATOM 1952 C CA . THR A 1 258 ? -23.259 -24.407 7.370 1.00 23.45 258 THR A CA 1
ATOM 1953 C C . THR A 1 258 ? -23.346 -22.880 7.204 1.00 23.45 258 THR A C 1
ATOM 1955 O O . THR A 1 258 ? -23.616 -22.114 8.117 1.00 23.45 258 THR A O 1
ATOM 1958 N N . THR A 1 259 ? -23.041 -22.502 5.965 1.00 27.86 259 THR A N 1
ATOM 1959 C CA . THR A 1 259 ? -22.848 -21.213 5.283 1.00 27.86 259 THR A CA 1
ATOM 1960 C C . THR A 1 259 ? -24.109 -20.367 5.069 1.00 27.86 259 THR A C 1
ATOM 1962 O O . THR A 1 259 ? -25.173 -20.944 4.898 1.00 27.86 259 THR A O 1
ATOM 1965 N N . CYS A 1 260 ? -23.951 -19.039 4.916 1.00 24.28 260 CYS A N 1
ATOM 1966 C CA . CYS A 1 260 ? -24.525 -18.187 3.839 1.00 24.28 260 CYS A CA 1
ATOM 1967 C C . CYS A 1 260 ? -24.103 -16.708 4.042 1.00 24.28 260 CYS A C 1
ATOM 1969 O O . CYS A 1 260 ? -24.029 -16.255 5.177 1.00 24.28 260 CYS A O 1
ATOM 1971 N N . GLY A 1 261 ? -23.585 -16.013 3.014 1.00 23.33 261 GLY A N 1
ATOM 1972 C CA . GLY A 1 261 ? -24.307 -14.994 2.213 1.00 23.33 261 GLY A CA 1
ATOM 1973 C C . GLY A 1 261 ? -24.246 -13.614 2.903 1.00 23.33 261 GLY A C 1
ATOM 1974 O O . GLY A 1 261 ? -24.775 -13.466 3.990 1.00 23.33 261 GLY A O 1
ATOM 1975 N N . GLY A 1 262 ? -23.525 -12.579 2.459 1.00 26.72 262 GLY A N 1
ATOM 1976 C CA . GLY A 1 262 ? -23.495 -11.970 1.130 1.00 26.72 262 GLY A CA 1
ATOM 1977 C C . GLY A 1 262 ? -24.346 -10.689 1.140 1.00 26.72 262 GLY A C 1
ATOM 1978 O O . GLY A 1 262 ? -25.525 -10.768 0.832 1.00 26.72 262 GLY A O 1
ATOM 1979 N N . CYS A 1 263 ? -23.782 -9.531 1.523 1.00 26.06 263 CYS A N 1
ATOM 1980 C CA . CYS A 1 263 ? -24.354 -8.205 1.228 1.00 26.06 263 CYS A CA 1
ATOM 1981 C C . CYS A 1 263 ? -23.309 -7.094 1.455 1.00 26.06 263 CYS A C 1
ATOM 1983 O O . CYS A 1 263 ? -22.819 -6.917 2.570 1.00 26.06 263 CYS A O 1
ATOM 1985 N N . ALA A 1 264 ? -22.954 -6.372 0.390 1.00 31.45 264 ALA A N 1
ATOM 1986 C CA . ALA A 1 264 ? -22.013 -5.255 0.411 1.00 31.45 264 ALA A CA 1
ATOM 1987 C C . ALA A 1 264 ? -22.664 -4.022 1.060 1.00 31.45 264 ALA A C 1
ATOM 1989 O O . ALA A 1 264 ? -23.686 -3.533 0.581 1.00 31.45 264 ALA A O 1
ATOM 1990 N N . GLN A 1 265 ? -22.084 -3.515 2.150 1.00 35.62 265 GLN A N 1
ATOM 1991 C CA . GLN A 1 265 ? -22.567 -2.329 2.859 1.00 35.62 265 GLN A CA 1
ATOM 1992 C C . GLN A 1 265 ? -21.437 -1.311 2.998 1.00 35.62 265 GLN A C 1
ATOM 1994 O O . GLN A 1 265 ? -20.347 -1.632 3.454 1.00 35.62 265 GLN A O 1
ATOM 1999 N N . GLY A 1 266 ? -21.702 -0.069 2.589 1.00 34.88 266 GLY A N 1
ATOM 2000 C CA . GLY A 1 266 ? -20.733 1.021 2.648 1.00 34.88 266 GLY A CA 1
ATOM 2001 C C . GLY A 1 266 ? -20.423 1.431 4.087 1.00 34.88 266 GLY A C 1
ATOM 2002 O O . GLY A 1 266 ? -21.320 1.778 4.859 1.00 34.88 266 GLY A O 1
ATOM 2003 N N . HIS A 1 267 ? -19.140 1.417 4.438 1.00 41.66 267 HIS A N 1
ATOM 2004 C CA . HIS A 1 267 ? -18.646 1.917 5.717 1.00 41.66 267 HIS A CA 1
ATOM 2005 C C . HIS A 1 267 ? -18.349 3.419 5.634 1.00 41.66 267 HIS A C 1
ATOM 2007 O O . HIS A 1 267 ? -17.855 3.926 4.624 1.00 41.66 267 HIS A O 1
ATOM 2013 N N . LEU A 1 268 ? -18.654 4.141 6.707 1.00 43.25 268 LEU A N 1
ATOM 2014 C CA . LEU A 1 268 ? -18.350 5.556 6.902 1.00 43.25 268 LEU A CA 1
ATOM 2015 C C . LEU A 1 268 ? -17.280 5.668 7.991 1.00 43.25 268 LEU A C 1
ATOM 2017 O O . LEU A 1 268 ? -17.364 4.951 8.991 1.00 43.25 268 LEU A O 1
ATOM 2021 N N . ILE A 1 269 ? -16.297 6.553 7.814 1.00 55.66 269 ILE A N 1
ATOM 2022 C CA . ILE A 1 269 ? -15.379 6.934 8.892 1.00 55.66 269 ILE A CA 1
ATOM 2023 C C . ILE A 1 269 ? -15.756 8.347 9.338 1.00 55.66 269 ILE A C 1
ATOM 2025 O O . ILE A 1 269 ? -15.743 9.288 8.550 1.00 55.66 269 ILE A O 1
ATOM 2029 N N . VAL A 1 270 ? -16.063 8.491 10.618 1.00 53.03 270 VAL A N 1
ATOM 2030 C CA . VAL A 1 270 ? -16.138 9.770 11.316 1.00 53.03 270 VAL A CA 1
ATOM 2031 C C . VAL A 1 270 ? -14.799 9.962 12.016 1.00 53.03 270 VAL A C 1
ATOM 2033 O O . VAL A 1 270 ? -14.435 9.185 12.898 1.00 53.03 270 VAL A O 1
ATOM 2036 N N . LEU A 1 271 ? -14.025 10.949 11.589 1.00 47.19 271 LEU A N 1
ATOM 2037 C CA . LEU A 1 271 ? -12.761 11.298 12.232 1.00 47.19 271 LEU A CA 1
ATOM 2038 C C . LEU A 1 271 ? -13.040 12.328 13.321 1.00 47.19 271 LEU A C 1
ATOM 2040 O O . LEU A 1 271 ? -13.670 13.349 13.044 1.00 47.19 271 LEU A O 1
ATOM 2044 N N . GLY A 1 272 ? -12.569 12.060 14.537 1.00 33.75 272 GLY A N 1
ATOM 2045 C CA . GLY A 1 272 ? -12.504 13.077 15.580 1.00 33.75 272 GLY A CA 1
ATOM 2046 C C . GLY A 1 272 ? -11.271 13.936 15.341 1.00 33.75 272 GLY A C 1
ATOM 2047 O O . GLY A 1 272 ? -10.165 13.401 15.299 1.00 33.75 272 GLY A O 1
ATOM 2048 N N . GLN A 1 273 ? -11.439 15.243 15.146 1.00 30.89 273 GLN A N 1
ATOM 2049 C CA . GLN A 1 273 ? -10.311 16.171 15.148 1.00 30.89 273 GLN A CA 1
ATOM 2050 C C . GLN A 1 273 ? -10.048 16.637 16.580 1.00 30.89 273 GLN A C 1
ATOM 2052 O O . GLN A 1 273 ? -10.477 17.727 16.927 1.00 30.89 273 GLN A O 1
ATOM 2057 N N . HIS A 1 274 ? -9.369 15.823 17.398 1.00 29.48 274 HIS A N 1
ATOM 2058 C CA . HIS A 1 274 ? -8.740 16.267 18.654 1.00 29.48 274 HIS A CA 1
ATOM 2059 C C . HIS A 1 274 ? -7.540 15.395 19.032 1.00 29.48 274 HIS A C 1
ATOM 2061 O O . HIS A 1 274 ? -7.749 14.249 19.504 1.00 29.48 274 HIS A O 1
#